Protein AF-A0A9X5QZR5-F1 (afdb_monomer_lite)

Secondary structure (DSSP, 8-state):
---------------GGGTT--HHHHHHHHHHHHH-HHHHHH-S-HHHHHHHHHHHHHHHHHHHHHHHH-SPPTT--HHHHHHHHHHHHHHHHHHHIIIIISPPTTTPPPS--S---HHHHHHHHHHHHHHHTSTT--PPPPTTT-HHHHHHHHHHHHHHHHHTT-S----------S---GGGTTTS---S----

Foldseek 3Di:
DDDPPPDPDDDPPPPPLCPPADPLLVLLLVQCVPFQVLLNVPDPRSSVVSNLLRVVLVVQLVVQLVVQLDDDDPPDDPVNSVVSSVVSSVVSNVVSCVLRSHDDPLSTDDPPPDDDDPVVVVSSLSSNLVSCVDPSRPDQDDCVPCVVSNVVNCVVVVVVVVCVPPVDDDDDPDPDDDDDDPVVVVVPPDDPDDDD

Sequence (196 aa):
MAEINGTRQGWQETPDDMEGLSQLARIAWEEWEEYAPTAFGMLRDLRTFFSRLGERAQEQESQLAAAMQGPDKPGESTMAKAGRIQQATNAAREQVIVEMCRPPADLMEDDNDDLLDDREAAESWSTGVNYYLLPWIEEEPDPEEDEDMYDLYWSLIGHSLVDATNPSSHIQLGVEGVGLDEERRSRLGLPPDLVG

Organism: NCBI:txid1160719

Structure (mmCIF, N/CA/C/O backbone):
data_AF-A0A9X5QZR5-F1
#
_entry.id   AF-A0A9X5QZR5-F1
#
loop_
_atom_site.group_PDB
_atom_site.id
_atom_site.type_symbol
_atom_site.label_atom_id
_atom_site.label_alt_id
_atom_site.label_comp_id
_atom_site.label_asym_id
_atom_site.label_entity_id
_atom_site.label_seq_id
_atom_site.pdbx_PDB_ins_code
_atom_site.Cartn_x
_atom_site.Cartn_y
_atom_site.Cartn_z
_atom_site.occupancy
_atom_site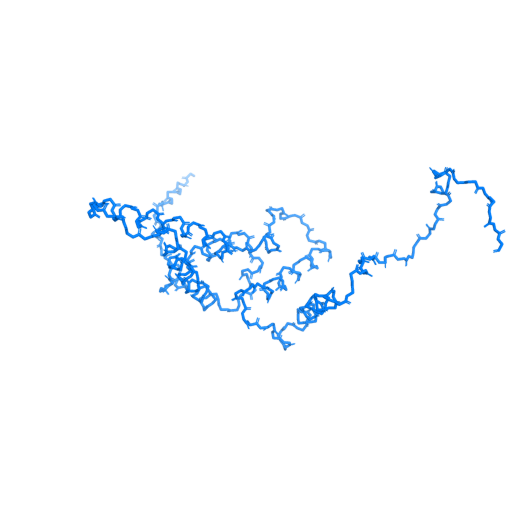.B_iso_or_equiv
_atom_site.auth_seq_id
_atom_site.auth_comp_id
_atom_site.auth_asym_id
_atom_site.auth_atom_id
_atom_site.pdbx_PDB_model_num
ATOM 1 N N . MET A 1 1 ? 47.385 15.003 6.332 1.00 42.38 1 MET A N 1
ATOM 2 C CA . MET A 1 1 ? 46.428 15.008 7.456 1.00 42.38 1 MET A CA 1
ATOM 3 C C . MET A 1 1 ? 45.474 16.169 7.241 1.00 42.38 1 MET A C 1
ATOM 5 O O . MET A 1 1 ? 45.762 17.266 7.696 1.00 42.38 1 MET A O 1
ATOM 9 N N . ALA A 1 2 ? 44.424 15.955 6.449 1.00 36.28 2 ALA A N 1
ATOM 10 C CA . ALA A 1 2 ? 43.360 16.931 6.246 1.00 36.28 2 ALA A CA 1
ATOM 11 C C . ALA A 1 2 ? 42.064 16.276 6.723 1.00 36.28 2 ALA A C 1
ATOM 13 O O . ALA A 1 2 ? 41.653 15.244 6.197 1.00 36.28 2 ALA A O 1
ATOM 14 N N . GLU A 1 3 ? 41.521 16.835 7.795 1.00 39.34 3 GLU A N 1
ATOM 15 C CA . GLU A 1 3 ? 40.295 16.419 8.457 1.00 39.34 3 GLU A CA 1
ATOM 16 C C . GLU A 1 3 ? 39.102 16.815 7.581 1.00 39.34 3 GLU A C 1
ATOM 18 O O . GLU A 1 3 ? 38.841 17.999 7.372 1.00 39.34 3 GLU A O 1
ATOM 23 N N . ILE A 1 4 ? 38.374 15.827 7.060 1.00 44.28 4 ILE A N 1
ATOM 24 C CA . ILE A 1 4 ? 37.064 16.039 6.441 1.00 44.28 4 ILE A CA 1
ATOM 25 C C . ILE A 1 4 ? 35.987 15.947 7.524 1.00 44.28 4 ILE A C 1
ATOM 27 O O . ILE A 1 4 ? 35.368 14.911 7.745 1.00 44.28 4 ILE A O 1
ATOM 31 N N . ASN A 1 5 ? 35.764 17.063 8.217 1.00 41.38 5 ASN A N 1
ATOM 32 C CA . ASN A 1 5 ? 34.523 17.293 8.951 1.00 41.38 5 ASN A CA 1
ATOM 33 C C . ASN A 1 5 ? 33.409 17.598 7.938 1.00 41.38 5 ASN A C 1
ATOM 35 O O . ASN A 1 5 ? 33.120 18.754 7.639 1.00 41.38 5 ASN A O 1
ATOM 39 N N . GLY A 1 6 ? 32.809 16.541 7.389 1.00 36.56 6 GLY A N 1
ATOM 40 C CA . GLY A 1 6 ? 31.549 16.605 6.656 1.00 36.56 6 GLY A CA 1
ATOM 41 C C . GLY A 1 6 ? 30.392 16.584 7.647 1.00 36.56 6 GLY A C 1
ATOM 42 O O . GLY A 1 6 ? 30.019 15.540 8.174 1.00 36.56 6 GLY A O 1
ATOM 43 N N . THR A 1 7 ? 29.869 17.762 7.948 1.00 39.44 7 THR A N 1
ATOM 44 C CA . THR A 1 7 ? 28.672 18.008 8.751 1.00 39.44 7 THR A CA 1
ATOM 45 C C . THR A 1 7 ? 27.499 17.117 8.333 1.00 39.44 7 THR A C 1
ATOM 47 O O . THR A 1 7 ? 26.939 17.283 7.254 1.00 39.44 7 THR A O 1
ATOM 50 N N . ARG A 1 8 ? 27.079 16.226 9.242 1.00 41.81 8 ARG A N 1
ATOM 51 C CA . ARG A 1 8 ? 25.719 15.673 9.313 1.00 41.81 8 ARG A CA 1
ATOM 52 C C . ARG A 1 8 ? 24.726 16.825 9.466 1.00 41.81 8 ARG A C 1
ATOM 54 O O . ARG A 1 8 ? 24.510 17.231 10.600 1.00 41.81 8 ARG A O 1
ATOM 61 N N . GLN A 1 9 ? 24.174 17.349 8.375 1.00 40.69 9 GLN A N 1
ATOM 62 C CA . GLN A 1 9 ? 22.867 18.023 8.307 1.00 40.69 9 GLN A CA 1
ATOM 63 C C . GLN A 1 9 ? 22.447 18.109 6.833 1.00 40.69 9 GLN A C 1
ATOM 65 O O . GLN A 1 9 ? 22.748 19.087 6.157 1.00 40.69 9 GLN A O 1
ATOM 70 N N . GLY A 1 10 ? 21.773 17.073 6.340 1.00 30.59 10 GLY A N 1
ATOM 71 C CA . GLY A 1 10 ? 20.874 17.191 5.198 1.00 30.59 10 GLY A CA 1
ATOM 72 C C . GLY A 1 10 ? 19.468 17.158 5.770 1.00 30.59 10 GLY A C 1
ATOM 73 O O . GLY A 1 10 ? 19.059 16.142 6.328 1.00 30.59 10 GLY A O 1
ATOM 74 N N . TRP A 1 11 ? 18.776 18.288 5.739 1.00 33.97 11 TRP A N 1
ATOM 75 C CA . TRP A 1 11 ? 17.335 18.304 5.934 1.00 33.97 11 TRP A CA 1
ATOM 76 C C . TRP A 1 11 ? 16.740 17.370 4.878 1.00 33.97 11 TRP A C 1
ATOM 78 O O . TRP A 1 11 ? 17.145 17.449 3.723 1.00 33.97 11 TRP A O 1
ATOM 88 N N . GLN A 1 12 ? 15.873 16.444 5.291 1.00 41.28 12 GLN A N 1
ATOM 89 C CA . GLN A 1 12 ? 15.116 15.575 4.390 1.00 41.28 12 GLN A CA 1
ATOM 90 C C . GLN A 1 12 ? 14.191 16.458 3.548 1.00 41.28 12 GLN A C 1
ATOM 92 O O . GLN A 1 12 ? 13.034 16.679 3.901 1.00 41.28 12 GLN A O 1
ATOM 97 N N . GLU A 1 13 ? 14.732 17.035 2.480 1.00 41.16 13 GLU A N 1
ATOM 98 C CA . GLU A 1 13 ? 13.939 17.476 1.346 1.00 41.16 13 GLU A CA 1
ATOM 99 C C . GLU A 1 13 ? 13.268 16.208 0.828 1.00 41.16 13 GLU A C 1
ATOM 101 O O . GLU A 1 13 ? 13.934 15.251 0.433 1.00 41.16 13 GLU A O 1
ATOM 106 N N . THR A 1 14 ? 11.943 16.143 0.955 1.00 55.00 14 THR A N 1
ATOM 107 C CA . THR A 1 14 ? 11.174 15.163 0.194 1.00 55.00 14 THR A CA 1
ATOM 108 C C . THR A 1 14 ? 11.573 15.356 -1.264 1.00 55.00 14 THR A C 1
ATOM 110 O O . THR A 1 14 ? 11.548 16.514 -1.689 1.00 55.00 14 THR A O 1
ATOM 113 N N . PRO A 1 15 ? 11.950 14.299 -2.005 1.00 68.06 15 PRO A N 1
ATOM 114 C CA . PRO A 1 15 ? 12.182 14.424 -3.440 1.00 68.06 15 PRO A CA 1
ATOM 115 C C . PRO A 1 15 ? 11.025 15.216 -4.057 1.00 68.06 15 PRO A C 1
ATOM 117 O O . PRO A 1 15 ? 9.881 14.975 -3.661 1.00 68.06 15 PRO A O 1
ATOM 120 N N . ASP A 1 16 ? 11.293 16.163 -4.964 1.00 71.25 16 ASP A N 1
ATOM 121 C CA . ASP A 1 16 ? 10.243 16.975 -5.614 1.00 71.25 16 ASP A CA 1
ATOM 122 C C . ASP A 1 16 ? 9.107 16.078 -6.158 1.00 71.25 16 ASP A C 1
ATOM 124 O O . ASP A 1 16 ? 7.928 16.432 -6.113 1.00 71.25 16 ASP A O 1
ATOM 128 N N . ASP A 1 17 ? 9.447 14.852 -6.563 1.00 76.38 17 ASP A N 1
ATOM 129 C CA . ASP A 1 17 ? 8.522 13.839 -7.074 1.00 76.38 17 ASP A CA 1
ATOM 130 C C . ASP A 1 17 ? 7.526 13.293 -6.031 1.00 76.38 17 ASP A C 1
ATOM 132 O O . ASP A 1 17 ? 6.443 12.822 -6.389 1.00 76.38 17 ASP A O 1
ATOM 136 N N . MET A 1 18 ? 7.838 13.405 -4.735 1.00 83.44 18 MET A N 1
ATOM 137 C CA . MET A 1 18 ? 6.948 13.041 -3.627 1.00 83.44 18 MET A CA 1
ATOM 138 C C . MET A 1 18 ? 6.063 14.201 -3.149 1.00 83.44 18 MET A C 1
ATOM 140 O O . MET A 1 18 ? 5.230 14.020 -2.248 1.00 83.44 18 MET A O 1
ATOM 144 N N . GLU A 1 19 ? 6.228 15.408 -3.697 1.00 85.94 19 GLU A N 1
ATOM 145 C CA . GLU A 1 19 ? 5.459 16.564 -3.251 1.00 85.94 19 GLU A CA 1
ATOM 146 C C . GLU A 1 19 ? 3.960 16.403 -3.576 1.00 85.94 19 GLU A C 1
ATOM 148 O O . GLU A 1 19 ? 3.530 16.124 -4.703 1.00 85.94 19 GLU A O 1
ATOM 153 N N . GLY A 1 20 ? 3.132 16.593 -2.546 1.00 86.06 20 GLY A N 1
ATOM 154 C CA . GLY A 1 20 ? 1.680 16.446 -2.633 1.00 86.06 20 GLY A CA 1
ATOM 155 C C . GLY A 1 20 ? 1.179 15.001 -2.554 1.00 86.06 20 GLY A C 1
ATOM 156 O O . GLY A 1 20 ? -0.035 14.802 -2.577 1.00 86.06 20 GLY A O 1
ATOM 157 N N . LEU A 1 21 ? 2.067 14.011 -2.414 1.00 92.12 21 LEU A N 1
ATOM 158 C CA . LEU A 1 21 ? 1.670 12.625 -2.178 1.00 92.12 21 LEU A CA 1
ATOM 159 C C . LEU A 1 21 ? 1.090 12.435 -0.771 1.00 92.12 21 LEU A C 1
ATOM 161 O O . LEU A 1 21 ? 1.515 13.055 0.211 1.00 92.12 21 LEU A O 1
ATOM 165 N N . SER A 1 22 ? 0.118 11.530 -0.667 1.00 94.19 22 SER A N 1
ATOM 166 C CA . SER A 1 22 ? -0.427 11.112 0.620 1.00 94.19 22 SER A CA 1
ATOM 167 C C . SER A 1 22 ? 0.596 10.327 1.448 1.00 94.19 22 SER A C 1
ATOM 169 O O . SER A 1 22 ? 1.600 9.834 0.939 1.00 94.19 22 SER A O 1
ATOM 171 N N . GLN A 1 23 ? 0.341 10.166 2.751 1.00 93.19 23 GLN A N 1
ATOM 172 C CA . GLN A 1 23 ? 1.227 9.373 3.610 1.00 93.19 23 GLN A CA 1
ATOM 173 C C . GLN A 1 23 ? 1.362 7.921 3.117 1.00 93.19 23 GLN A C 1
ATOM 175 O O . GLN A 1 23 ? 2.464 7.388 3.119 1.00 93.19 23 GLN A O 1
ATOM 180 N N . LEU A 1 24 ? 0.261 7.301 2.676 1.00 94.62 24 LEU A N 1
ATOM 181 C CA . LEU A 1 24 ? 0.275 5.931 2.154 1.00 94.62 24 LEU A CA 1
ATOM 182 C C . LEU A 1 24 ? 0.986 5.837 0.799 1.00 94.62 24 LEU A C 1
ATOM 184 O O . LEU A 1 24 ? 1.712 4.877 0.576 1.00 94.62 24 LEU A O 1
ATOM 188 N N . ALA A 1 25 ? 0.850 6.851 -0.063 1.00 95.06 25 ALA A N 1
ATOM 189 C CA . ALA A 1 25 ? 1.608 6.932 -1.314 1.00 95.06 25 ALA A CA 1
ATOM 190 C C . ALA A 1 25 ? 3.123 6.964 -1.067 1.00 95.06 25 ALA A C 1
ATOM 192 O O . ALA A 1 25 ? 3.875 6.279 -1.747 1.00 95.06 25 ALA A O 1
ATOM 193 N N . ARG A 1 26 ? 3.567 7.735 -0.069 1.00 94.88 26 ARG A N 1
ATOM 194 C CA . ARG A 1 26 ? 4.989 7.839 0.288 1.00 94.88 26 ARG A CA 1
ATOM 195 C C . ARG A 1 26 ? 5.544 6.546 0.877 1.00 94.88 26 ARG A C 1
ATOM 197 O O . ARG A 1 26 ? 6.632 6.143 0.504 1.00 94.88 26 ARG A O 1
ATOM 204 N N . ILE A 1 27 ? 4.779 5.886 1.749 1.00 94.75 27 ILE A N 1
ATOM 205 C CA . ILE A 1 27 ? 5.163 4.573 2.290 1.00 94.75 27 ILE A CA 1
ATOM 206 C C . ILE A 1 27 ? 5.282 3.551 1.157 1.00 94.75 27 ILE A C 1
ATOM 208 O O . ILE A 1 27 ? 6.240 2.791 1.124 1.00 94.75 27 ILE A O 1
ATOM 212 N N . ALA A 1 28 ? 4.330 3.549 0.220 1.00 94.69 28 ALA A N 1
ATOM 213 C CA . ALA A 1 28 ? 4.393 2.658 -0.929 1.00 94.69 28 ALA A CA 1
ATOM 214 C C . ALA A 1 28 ? 5.619 2.937 -1.804 1.00 94.69 28 ALA A C 1
ATOM 216 O O . ALA A 1 28 ? 6.289 2.003 -2.220 1.00 94.69 28 ALA A O 1
ATOM 217 N N . TRP A 1 29 ? 5.939 4.211 -2.040 1.00 94.31 29 TRP A N 1
ATOM 218 C CA . TRP A 1 29 ? 7.143 4.591 -2.773 1.00 94.31 29 TRP A CA 1
ATOM 219 C C . TRP A 1 29 ? 8.401 4.006 -2.131 1.00 94.31 29 TRP A C 1
ATOM 221 O O . TRP A 1 29 ? 9.171 3.338 -2.811 1.00 94.31 29 TRP A O 1
ATOM 231 N N . GLU A 1 30 ? 8.589 4.237 -0.830 1.00 93.44 30 GLU A N 1
ATOM 232 C CA . GLU A 1 30 ? 9.768 3.778 -0.085 1.00 93.44 30 GLU A CA 1
ATOM 233 C C . GLU A 1 30 ? 9.883 2.243 -0.092 1.00 93.44 30 GLU A C 1
ATOM 235 O O . GLU A 1 30 ? 10.952 1.708 -0.366 1.00 93.44 30 GLU A O 1
ATOM 240 N N . GLU A 1 31 ? 8.782 1.521 0.141 1.00 93.69 31 GLU A N 1
ATOM 241 C CA . GLU A 1 31 ? 8.782 0.049 0.148 1.00 93.69 31 GLU A CA 1
ATOM 242 C C . GLU A 1 31 ? 9.060 -0.542 -1.246 1.00 93.69 31 GLU A C 1
ATOM 244 O O . GLU A 1 31 ? 9.711 -1.577 -1.355 1.00 93.69 31 GLU A O 1
ATOM 249 N N . TRP A 1 32 ? 8.589 0.091 -2.323 1.00 93.12 32 TRP A N 1
ATOM 250 C CA . TRP A 1 32 ? 8.874 -0.372 -3.686 1.00 93.12 32 TRP A CA 1
ATOM 251 C C . TRP A 1 32 ? 10.304 -0.055 -4.125 1.00 93.12 32 TRP A C 1
ATOM 253 O O . TRP A 1 32 ? 10.927 -0.888 -4.775 1.00 93.12 32 TRP A O 1
ATOM 263 N N . GLU A 1 33 ? 10.824 1.118 -3.762 1.00 92.12 33 GLU A N 1
ATOM 264 C CA . GLU A 1 33 ? 12.219 1.490 -4.017 1.00 92.12 33 GLU A CA 1
ATOM 265 C C . GLU A 1 33 ? 13.189 0.536 -3.305 1.00 92.12 33 GLU A C 1
ATOM 267 O O . GLU A 1 33 ? 14.217 0.175 -3.871 1.00 92.12 33 GLU A O 1
ATOM 272 N N . GLU A 1 34 ? 12.850 0.110 -2.084 1.00 89.69 34 GLU A N 1
ATOM 273 C CA . GLU A 1 34 ? 13.669 -0.811 -1.293 1.00 89.69 34 GLU A CA 1
ATOM 274 C C . GLU A 1 34 ? 13.562 -2.260 -1.778 1.00 89.69 34 GLU A C 1
ATOM 276 O O . GLU A 1 34 ? 14.586 -2.901 -1.996 1.00 89.69 34 GLU A O 1
ATOM 281 N N . TYR A 1 35 ? 12.345 -2.789 -1.936 1.00 90.12 35 TYR A N 1
ATOM 282 C CA . TYR A 1 35 ? 12.152 -4.232 -2.118 1.00 90.12 35 TYR A CA 1
ATOM 283 C C . TYR A 1 35 ? 11.952 -4.671 -3.565 1.00 90.12 35 TYR A C 1
ATOM 285 O O . TYR A 1 35 ? 12.060 -5.862 -3.830 1.00 90.12 35 TYR A O 1
ATOM 293 N N . ALA A 1 36 ? 11.640 -3.769 -4.494 1.00 89.81 36 ALA A N 1
ATOM 294 C CA . ALA A 1 36 ? 11.407 -4.114 -5.897 1.00 89.81 36 ALA A CA 1
ATOM 295 C C . ALA A 1 36 ? 12.047 -3.085 -6.850 1.00 89.81 36 ALA A C 1
ATOM 297 O O . ALA A 1 36 ? 11.338 -2.484 -7.667 1.00 89.81 36 ALA A O 1
ATOM 298 N N . PRO A 1 37 ? 13.368 -2.833 -6.749 1.00 87.19 37 PRO A N 1
ATOM 299 C CA . PRO A 1 37 ? 14.043 -1.765 -7.487 1.00 87.19 37 PRO A CA 1
ATOM 300 C C . PRO A 1 37 ? 13.933 -1.904 -9.014 1.00 87.19 37 PRO A C 1
ATOM 302 O O . PRO A 1 37 ? 13.814 -0.892 -9.711 1.00 87.19 37 PRO A O 1
ATOM 305 N N . THR A 1 38 ? 13.908 -3.123 -9.554 1.00 83.44 38 THR A N 1
ATOM 306 C CA . THR A 1 38 ? 13.703 -3.377 -10.986 1.00 83.44 38 THR A CA 1
ATOM 307 C C . THR A 1 38 ? 12.294 -2.971 -11.410 1.00 83.44 38 THR A C 1
ATOM 309 O O . THR A 1 38 ? 12.140 -2.196 -12.356 1.00 83.44 38 THR A O 1
ATOM 312 N N . ALA A 1 39 ? 11.261 -3.422 -10.689 1.00 84.19 39 ALA A N 1
ATOM 313 C CA . ALA A 1 39 ? 9.874 -3.049 -10.984 1.00 84.19 39 ALA A CA 1
ATOM 314 C C . ALA A 1 39 ? 9.643 -1.543 -10.792 1.00 84.19 39 ALA A C 1
ATOM 316 O O . ALA A 1 39 ? 8.961 -0.904 -11.592 1.00 84.19 39 ALA A O 1
ATOM 317 N N . PHE A 1 40 ? 10.256 -0.959 -9.763 1.00 87.19 40 PHE A N 1
ATOM 318 C CA . PHE A 1 40 ? 10.235 0.474 -9.507 1.00 87.19 40 PHE A CA 1
ATOM 319 C C . PHE A 1 40 ? 10.851 1.262 -10.674 1.00 87.19 40 PHE A C 1
ATOM 321 O O . PHE A 1 40 ? 10.282 2.261 -11.109 1.00 87.19 40 PHE A O 1
ATOM 328 N N . GLY A 1 41 ? 11.969 0.795 -11.238 1.00 84.81 41 GLY A N 1
ATOM 329 C CA . GLY A 1 41 ? 12.630 1.420 -12.389 1.00 84.81 41 GLY A CA 1
ATOM 330 C C . GLY A 1 41 ? 11.851 1.334 -13.706 1.00 84.81 41 GLY A C 1
ATOM 331 O O . GLY A 1 41 ? 12.088 2.139 -14.607 1.00 84.81 41 GLY A O 1
ATOM 332 N N . MET A 1 42 ? 10.908 0.397 -13.820 1.00 81.88 42 MET A N 1
ATOM 333 C CA . MET A 1 42 ? 10.031 0.251 -14.989 1.00 81.88 42 MET A CA 1
ATOM 334 C C . MET A 1 42 ? 8.836 1.219 -14.964 1.00 81.88 42 MET A C 1
ATOM 336 O O . MET A 1 42 ? 8.179 1.426 -15.984 1.00 81.88 42 MET A O 1
ATOM 340 N N . LEU A 1 43 ? 8.549 1.848 -13.819 1.00 83.31 43 LEU A N 1
ATOM 341 C CA . LEU A 1 43 ? 7.443 2.793 -13.679 1.00 83.31 43 LEU A CA 1
ATOM 342 C C . LEU A 1 43 ? 7.695 4.065 -14.502 1.00 83.31 43 LEU A C 1
ATOM 344 O O . LEU A 1 43 ? 8.548 4.888 -14.172 1.00 83.31 43 LEU A O 1
ATOM 348 N N . ARG A 1 44 ? 6.884 4.277 -15.545 1.00 79.56 44 ARG A N 1
ATOM 349 C CA . ARG A 1 44 ? 6.993 5.447 -16.438 1.00 79.56 44 ARG A CA 1
ATOM 350 C C . ARG A 1 44 ? 6.701 6.782 -15.746 1.00 79.56 44 ARG A C 1
ATOM 352 O O . ARG A 1 44 ? 7.361 7.780 -16.023 1.00 79.56 44 ARG A O 1
ATOM 359 N N . ASP A 1 45 ? 5.695 6.809 -14.872 1.00 85.88 45 ASP A N 1
ATOM 360 C CA . ASP A 1 45 ? 5.293 7.985 -14.092 1.00 85.88 45 ASP A CA 1
ATOM 361 C C . ASP A 1 45 ? 5.075 7.585 -12.630 1.00 85.88 45 ASP A C 1
ATOM 363 O O . ASP A 1 45 ? 3.956 7.300 -12.187 1.00 85.88 45 ASP A O 1
ATOM 367 N N . LEU A 1 46 ? 6.181 7.563 -11.883 1.00 87.88 46 LEU A N 1
ATOM 368 C CA . LEU A 1 46 ? 6.214 7.238 -10.458 1.00 87.88 46 LEU A CA 1
ATOM 369 C C . LEU A 1 46 ? 5.202 8.071 -9.661 1.00 87.88 46 LEU A C 1
ATOM 371 O O . LEU A 1 46 ? 4.446 7.541 -8.846 1.00 87.88 46 LEU A O 1
ATOM 375 N N . ARG A 1 47 ? 5.132 9.381 -9.919 1.00 90.25 47 ARG A N 1
ATOM 376 C CA . ARG A 1 47 ? 4.260 10.288 -9.168 1.00 90.25 47 ARG A CA 1
ATOM 377 C C . ARG A 1 47 ? 2.792 9.949 -9.385 1.00 90.25 47 ARG A C 1
ATOM 379 O O . ARG A 1 47 ? 2.037 9.859 -8.415 1.00 90.25 47 ARG A O 1
ATOM 386 N N . THR A 1 48 ? 2.372 9.759 -10.632 1.00 88.69 48 THR A N 1
ATOM 387 C CA . THR A 1 48 ? 0.987 9.381 -10.941 1.00 88.69 48 THR A CA 1
ATOM 388 C C . THR A 1 48 ? 0.662 7.996 -10.390 1.00 88.69 48 THR A C 1
ATOM 390 O O . THR A 1 48 ? -0.407 7.820 -9.797 1.00 88.69 48 THR A O 1
ATOM 393 N N . PHE A 1 49 ? 1.582 7.038 -10.519 1.00 88.94 49 PHE A N 1
ATOM 394 C CA . PHE A 1 49 ? 1.417 5.688 -9.988 1.00 88.94 49 PHE A CA 1
ATOM 395 C C . PHE A 1 49 ? 1.192 5.699 -8.471 1.00 88.94 49 PHE A C 1
ATOM 397 O O . PHE A 1 49 ? 0.142 5.255 -7.996 1.00 88.94 49 PHE A O 1
ATOM 404 N N . PHE A 1 50 ? 2.121 6.280 -7.708 1.00 92.38 50 PHE A N 1
ATOM 405 C CA . PHE A 1 50 ? 2.042 6.288 -6.249 1.00 92.38 50 PHE A CA 1
ATOM 406 C C . PHE A 1 50 ? 0.927 7.196 -5.725 1.00 92.38 50 PHE A C 1
ATOM 408 O O . PHE A 1 50 ? 0.332 6.880 -4.694 1.00 92.38 50 PHE A O 1
ATOM 415 N N . SER A 1 51 ? 0.555 8.262 -6.444 1.00 92.44 51 SER A N 1
ATOM 416 C CA . SER A 1 51 ? -0.644 9.051 -6.122 1.00 92.44 51 SER A CA 1
ATOM 417 C C . SER A 1 51 ? -1.907 8.191 -6.182 1.00 92.44 51 SER A C 1
ATOM 419 O O . SER A 1 51 ? -2.652 8.138 -5.204 1.00 92.44 51 SER A O 1
ATOM 421 N N . ARG A 1 52 ? -2.123 7.461 -7.285 1.00 91.50 52 ARG A N 1
ATOM 422 C CA . ARG A 1 52 ? -3.284 6.568 -7.450 1.00 91.50 52 ARG A CA 1
ATOM 423 C C . ARG A 1 52 ? -3.264 5.412 -6.454 1.00 91.50 52 ARG A C 1
ATOM 425 O O . ARG A 1 52 ? -4.294 5.091 -5.865 1.00 91.50 52 ARG A O 1
ATOM 432 N N . LEU A 1 53 ? -2.102 4.791 -6.243 1.00 92.25 53 LEU A N 1
ATOM 433 C CA . LEU A 1 53 ? -1.947 3.723 -5.256 1.00 92.25 53 LEU A CA 1
ATOM 434 C C . LEU A 1 53 ? -2.289 4.225 -3.849 1.00 92.25 53 LEU A C 1
ATOM 436 O O . LEU A 1 53 ? -3.054 3.582 -3.133 1.00 92.25 53 LEU A O 1
ATOM 440 N N . GLY A 1 54 ? -1.793 5.406 -3.480 1.00 92.94 54 GLY A N 1
ATOM 441 C CA . GLY A 1 54 ? -2.105 6.045 -2.208 1.00 92.94 54 GLY A CA 1
ATOM 442 C C . GLY A 1 54 ? -3.581 6.398 -2.047 1.00 92.94 54 GLY A C 1
ATOM 443 O O . GLY A 1 54 ? -4.117 6.204 -0.962 1.00 92.94 54 GLY A O 1
ATOM 444 N N . GLU A 1 55 ? -4.247 6.888 -3.093 1.00 93.62 55 GLU A N 1
ATOM 445 C CA . GLU A 1 55 ? -5.693 7.165 -3.078 1.00 93.62 55 GLU A CA 1
ATOM 446 C C . GLU A 1 55 ? -6.501 5.886 -2.817 1.00 93.62 55 GLU A C 1
ATOM 448 O O . GLU A 1 55 ? -7.309 5.844 -1.886 1.00 93.62 55 GLU A O 1
ATOM 453 N N . ARG A 1 56 ? -6.219 4.802 -3.551 1.00 92.62 56 ARG A N 1
ATOM 454 C CA . ARG A 1 56 ? -6.885 3.505 -3.335 1.00 92.62 56 ARG A CA 1
ATOM 455 C C . ARG A 1 56 ? -6.592 2.931 -1.948 1.00 92.62 56 ARG A C 1
ATOM 457 O O . ARG A 1 56 ? -7.493 2.426 -1.282 1.00 92.62 56 ARG A O 1
ATOM 464 N N . ALA A 1 57 ? -5.350 3.052 -1.483 1.00 93.00 57 ALA A N 1
ATOM 465 C CA . ALA A 1 57 ? -4.953 2.635 -0.143 1.00 93.00 57 ALA A CA 1
ATOM 466 C C . ALA A 1 57 ? -5.713 3.423 0.944 1.00 93.00 57 ALA A C 1
ATOM 468 O O . ALA A 1 57 ? -6.185 2.840 1.918 1.00 93.00 57 ALA A O 1
ATOM 469 N N . GLN A 1 58 ? -5.910 4.733 0.770 1.00 94.81 58 GLN A N 1
ATOM 470 C CA . GLN A 1 58 ? -6.703 5.558 1.693 1.00 94.81 58 GLN A CA 1
ATOM 471 C C . GLN A 1 58 ? -8.187 5.177 1.708 1.00 94.81 58 GLN A C 1
ATOM 473 O O . GLN A 1 58 ? -8.824 5.175 2.770 1.00 94.81 58 GLN A O 1
ATOM 478 N N . GLU A 1 59 ? -8.752 4.850 0.546 1.00 94.44 59 GLU A N 1
ATOM 479 C CA . GLU A 1 59 ? -10.121 4.344 0.455 1.00 94.44 59 GLU A CA 1
ATOM 480 C C . GLU A 1 59 ? -10.261 3.011 1.196 1.00 94.44 59 GLU A C 1
ATOM 482 O O . GLU A 1 59 ? -11.195 2.847 1.989 1.00 94.44 59 GLU A O 1
ATOM 487 N N . GLN A 1 60 ? -9.307 2.095 1.013 1.00 93.56 60 GLN A N 1
ATOM 488 C CA . GLN A 1 60 ? -9.278 0.809 1.705 1.00 93.56 60 GLN A CA 1
ATOM 489 C C . GLN A 1 60 ? -9.078 0.977 3.222 1.00 93.56 60 GLN A C 1
ATOM 491 O O . GLN A 1 60 ? -9.797 0.347 4.000 1.00 93.56 60 GLN A O 1
ATOM 496 N N . GLU A 1 61 ? -8.185 1.873 3.664 1.00 95.12 61 GLU A N 1
ATOM 497 C CA . GLU A 1 61 ? -7.970 2.204 5.086 1.00 95.12 61 GLU A CA 1
ATOM 498 C C . GLU A 1 61 ? -9.280 2.679 5.713 1.00 95.12 61 GLU A C 1
ATOM 500 O O . GLU A 1 61 ? -9.672 2.209 6.781 1.00 95.12 61 GLU A O 1
ATOM 505 N N . SER A 1 62 ? -9.993 3.576 5.031 1.00 93.56 62 SER A N 1
ATOM 506 C CA . SER A 1 62 ? -11.255 4.134 5.520 1.00 93.56 62 SER A CA 1
ATOM 507 C C . SER A 1 62 ? -12.343 3.064 5.652 1.00 93.56 62 SER A C 1
ATOM 509 O O . SER A 1 62 ? -13.072 3.037 6.650 1.00 93.56 62 SER A O 1
ATOM 511 N N . GLN A 1 63 ? -12.441 2.157 4.677 1.00 94.19 63 GLN A N 1
ATOM 512 C CA . GLN A 1 63 ? -13.403 1.053 4.695 1.00 94.19 63 GLN A CA 1
ATOM 513 C C . GLN A 1 63 ? -13.084 0.037 5.801 1.00 94.19 63 GLN A C 1
ATOM 515 O O . GLN A 1 63 ? -13.970 -0.329 6.582 1.00 94.19 63 GLN A O 1
ATOM 520 N N . LEU A 1 64 ? -11.818 -0.370 5.921 1.00 94.44 64 LEU A N 1
ATOM 521 C CA . LEU A 1 64 ? -11.349 -1.288 6.960 1.00 94.44 64 LEU A CA 1
ATOM 522 C C . LEU A 1 64 ? -11.506 -0.683 8.355 1.00 94.44 64 LEU A C 1
ATOM 524 O O . LEU A 1 64 ? -12.035 -1.343 9.248 1.00 94.44 64 LEU A O 1
ATOM 528 N N . ALA A 1 65 ? -11.129 0.581 8.550 1.00 93.62 65 ALA A N 1
ATOM 529 C CA . ALA A 1 65 ? -11.259 1.259 9.837 1.00 93.62 65 ALA A CA 1
ATOM 530 C C . ALA A 1 65 ? -12.725 1.322 10.288 1.00 93.62 65 ALA A C 1
ATOM 532 O O . ALA A 1 65 ? -13.026 1.038 11.450 1.00 93.62 65 ALA A O 1
ATOM 533 N N . ALA A 1 66 ? -13.651 1.626 9.371 1.00 90.62 66 ALA A N 1
ATOM 534 C CA . ALA A 1 66 ? -15.083 1.624 9.658 1.00 90.62 66 ALA A CA 1
ATOM 535 C C . ALA A 1 66 ? -15.595 0.224 10.047 1.00 90.62 66 ALA A C 1
ATOM 537 O O . ALA A 1 66 ? -16.371 0.093 11.001 1.00 90.62 66 ALA A O 1
ATOM 538 N N . ALA A 1 67 ? -15.130 -0.823 9.358 1.00 91.12 67 ALA A N 1
ATOM 539 C CA . ALA A 1 67 ? -15.465 -2.208 9.679 1.00 91.12 67 ALA A CA 1
ATOM 540 C C . ALA A 1 67 ? -14.899 -2.647 11.046 1.00 91.12 67 ALA A C 1
ATOM 542 O O . ALA A 1 67 ? -15.612 -3.267 11.837 1.00 91.12 67 ALA A O 1
ATOM 543 N N . MET A 1 68 ? -13.650 -2.281 11.355 1.00 92.06 68 MET A N 1
ATOM 544 C CA . MET A 1 68 ? -12.955 -2.627 12.602 1.00 92.06 68 MET A CA 1
ATOM 545 C C . MET A 1 68 ? -13.483 -1.863 13.819 1.00 92.06 68 MET A C 1
ATOM 547 O O . MET A 1 68 ? -13.537 -2.410 14.922 1.00 92.06 68 MET A O 1
ATOM 551 N N . GLN A 1 69 ? -13.885 -0.602 13.641 1.00 89.56 69 GLN A N 1
ATOM 552 C CA . GLN A 1 69 ? -14.435 0.222 14.714 1.00 89.56 69 GLN A CA 1
ATOM 553 C C . GLN A 1 69 ? -15.677 -0.444 15.325 1.00 89.56 69 GLN A C 1
ATOM 555 O O . GLN A 1 69 ? -15.810 -0.493 16.554 1.00 89.56 69 GLN A O 1
ATOM 560 N N . GLY A 1 70 ? -16.583 -0.952 14.486 1.00 80.94 70 GLY A N 1
ATOM 561 C CA . GLY A 1 70 ? -17.863 -1.508 14.915 1.00 80.94 70 GLY A CA 1
ATOM 562 C C . GLY A 1 70 ? -18.834 -0.458 15.494 1.00 80.94 70 GLY A C 1
ATOM 563 O O . GLY A 1 70 ? -18.507 0.730 15.611 1.00 80.94 70 GLY A O 1
ATOM 564 N N . PRO A 1 71 ? -20.058 -0.872 15.869 1.00 81.62 71 PRO A N 1
ATOM 565 C CA . PRO A 1 71 ? -21.104 0.044 16.319 1.00 81.62 71 PRO A CA 1
ATOM 566 C C . PRO A 1 71 ? -20.750 0.757 17.633 1.00 81.62 71 PRO A C 1
ATOM 568 O O . PRO A 1 71 ? -19.944 0.282 18.437 1.00 81.62 71 PRO A O 1
ATOM 571 N N . ASP A 1 72 ? -21.389 1.903 17.869 1.00 82.44 72 ASP A N 1
ATOM 572 C CA . ASP A 1 72 ? -21.225 2.661 19.110 1.00 82.44 72 ASP A CA 1
ATOM 573 C C . ASP A 1 72 ? -21.762 1.898 20.326 1.00 82.44 72 ASP A C 1
ATOM 575 O O . ASP A 1 72 ? -22.828 1.277 20.283 1.00 82.44 72 ASP A O 1
ATOM 579 N N . LYS A 1 73 ? -21.026 1.974 21.440 1.00 84.31 73 LYS A N 1
ATOM 580 C CA . LYS A 1 73 ? -21.392 1.292 22.685 1.00 84.31 73 LYS A CA 1
ATOM 581 C C . LYS A 1 73 ? -22.221 2.225 23.580 1.00 84.31 73 LYS A C 1
ATOM 583 O O . LYS A 1 73 ? -21.780 3.341 23.868 1.00 84.31 73 LYS A O 1
ATOM 588 N N . PRO A 1 74 ? -23.401 1.799 24.069 1.00 80.94 74 PRO A N 1
ATOM 589 C CA . PRO A 1 74 ? -24.205 2.625 24.965 1.00 80.94 74 PRO A CA 1
ATOM 590 C C . PRO A 1 74 ? -23.464 2.870 26.289 1.00 80.94 74 PRO A C 1
ATOM 592 O O . PRO A 1 74 ? -22.989 1.932 26.925 1.00 80.94 74 PRO A O 1
ATOM 595 N N . GLY A 1 75 ? -23.367 4.137 26.701 1.00 85.38 75 GLY A N 1
ATOM 596 C CA . GLY A 1 75 ? -22.652 4.552 27.917 1.00 85.38 75 GLY A CA 1
ATOM 597 C C . GLY A 1 75 ? -21.135 4.749 27.760 1.00 85.38 75 GLY A C 1
ATOM 598 O O . GLY A 1 75 ? -20.465 5.016 28.755 1.00 85.38 75 GLY A O 1
ATOM 599 N N . GLU A 1 76 ? -20.583 4.637 26.545 1.00 89.25 76 GLU A N 1
ATOM 600 C CA . GLU A 1 76 ? -19.169 4.920 26.258 1.00 89.25 76 GLU A CA 1
ATOM 601 C C . GLU A 1 76 ? -18.849 6.414 26.450 1.00 89.25 76 GLU A C 1
ATOM 603 O O . GLU A 1 76 ? -19.596 7.292 26.011 1.00 89.25 76 GLU A O 1
ATOM 608 N N . SER A 1 77 ? -17.725 6.721 27.108 1.00 89.69 77 SER A N 1
ATOM 609 C CA . SER A 1 77 ? -17.245 8.101 27.212 1.00 89.69 77 SER A CA 1
ATOM 610 C C . SER A 1 77 ? -16.666 8.576 25.877 1.00 89.69 77 SER A C 1
ATOM 612 O O . SER A 1 77 ? -16.161 7.785 25.082 1.00 89.69 77 SER A O 1
ATOM 614 N N . THR A 1 78 ? -16.670 9.886 25.633 1.00 89.25 78 THR A N 1
ATOM 615 C CA . THR A 1 78 ? -16.107 10.466 24.401 1.00 89.25 78 THR A CA 1
ATOM 616 C C . THR A 1 78 ? -14.634 10.103 24.195 1.00 89.25 78 THR A C 1
ATOM 618 O O . THR A 1 78 ? -14.239 9.790 23.076 1.00 89.25 78 THR A O 1
ATOM 621 N N . MET A 1 79 ? -13.833 10.077 25.267 1.00 90.62 79 MET A N 1
ATOM 622 C CA . MET A 1 79 ? -12.428 9.651 25.205 1.00 90.62 79 MET A CA 1
ATOM 623 C C . MET A 1 79 ? -12.284 8.163 24.878 1.00 90.62 79 MET A C 1
ATOM 625 O O . MET A 1 79 ? -11.431 7.803 24.072 1.00 90.62 79 MET A O 1
ATOM 629 N N . ALA A 1 80 ? -13.117 7.300 25.471 1.00 86.69 80 ALA A N 1
ATOM 630 C CA . ALA A 1 80 ? -13.089 5.867 25.179 1.00 86.69 80 ALA A CA 1
ATOM 631 C C . ALA A 1 80 ? -13.445 5.596 23.709 1.00 86.69 80 ALA A C 1
ATOM 633 O O . ALA A 1 80 ? -12.748 4.833 23.039 1.00 86.69 80 ALA A O 1
ATOM 634 N N . LYS A 1 81 ? -14.449 6.311 23.184 1.00 88.38 81 LYS A N 1
ATOM 635 C CA . LYS A 1 81 ? -14.818 6.255 21.768 1.00 88.38 81 LYS A CA 1
ATOM 636 C C . LYS A 1 81 ? -13.667 6.700 20.864 1.00 88.38 81 LYS A C 1
ATOM 638 O O . LYS A 1 81 ? -13.317 5.976 19.938 1.00 88.38 81 LYS A O 1
ATOM 643 N N . ALA A 1 82 ? -13.054 7.851 21.142 1.00 89.44 82 ALA A N 1
ATOM 644 C CA . ALA A 1 82 ? -11.929 8.357 20.355 1.00 89.44 82 ALA A CA 1
ATOM 645 C C . ALA A 1 82 ? -10.733 7.387 20.356 1.00 89.44 82 ALA A C 1
ATOM 647 O O . ALA A 1 82 ? -10.141 7.150 19.307 1.00 89.44 82 ALA A O 1
ATOM 648 N N . GLY A 1 83 ? -10.425 6.771 21.503 1.00 91.38 83 GLY A N 1
ATOM 649 C CA . GLY A 1 83 ? -9.368 5.764 21.607 1.00 91.38 83 GLY A CA 1
ATOM 650 C C . GLY A 1 83 ? -9.634 4.530 20.742 1.00 91.38 83 GLY A C 1
ATOM 651 O O . GLY A 1 83 ? -8.746 4.090 20.016 1.00 91.38 83 GLY A O 1
ATOM 652 N N . ARG A 1 84 ? -10.868 4.010 20.757 1.00 91.25 84 ARG A N 1
ATOM 653 C CA . ARG A 1 84 ? -11.273 2.872 19.914 1.00 91.25 84 ARG A CA 1
ATOM 654 C C . ARG A 1 84 ? -11.204 3.201 18.423 1.00 91.25 84 ARG A C 1
ATOM 656 O O . ARG A 1 84 ? -10.733 2.371 17.654 1.00 91.25 84 ARG A O 1
ATOM 663 N N . ILE A 1 85 ? -11.661 4.389 18.023 1.00 91.69 85 ILE A N 1
ATOM 664 C CA . ILE A 1 85 ? -11.589 4.845 16.627 1.00 91.69 85 ILE A CA 1
ATOM 665 C C . ILE A 1 85 ? -10.130 4.910 16.182 1.00 91.69 85 ILE A C 1
ATOM 667 O O . ILE A 1 85 ? -9.783 4.313 15.172 1.00 91.69 85 ILE A O 1
ATOM 671 N N . G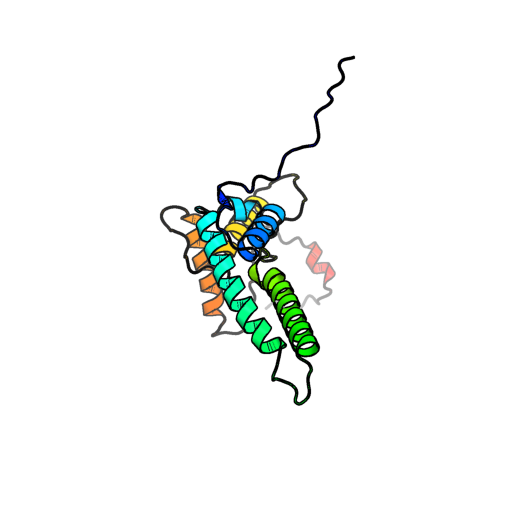LN A 1 86 ? -9.262 5.547 16.973 1.00 92.88 86 GLN A N 1
ATOM 672 C CA . GLN A 1 86 ? -7.843 5.647 16.638 1.00 92.88 86 GLN A CA 1
ATOM 673 C C . GLN A 1 86 ? -7.178 4.270 16.536 1.00 92.88 86 GLN A C 1
ATOM 675 O O . GLN A 1 86 ? -6.377 4.041 15.634 1.00 92.88 86 GLN A O 1
ATOM 680 N N . GLN A 1 87 ? -7.517 3.345 17.437 1.00 94.19 87 GLN A N 1
ATOM 681 C CA . GLN A 1 87 ? -7.007 1.978 17.386 1.00 94.19 87 GLN A CA 1
ATOM 682 C C . GLN A 1 87 ? -7.452 1.254 16.106 1.00 94.19 87 GLN A C 1
ATOM 684 O O . GLN A 1 87 ? -6.632 0.597 15.473 1.00 94.19 87 GLN A O 1
ATOM 689 N N . ALA A 1 88 ? -8.723 1.393 15.716 1.00 93.06 88 ALA A N 1
ATOM 690 C CA . ALA A 1 88 ? -9.250 0.803 14.488 1.00 93.06 88 ALA A CA 1
ATOM 691 C C . ALA A 1 88 ? -8.598 1.406 13.236 1.00 93.06 88 ALA A C 1
ATOM 693 O O . ALA A 1 88 ? -8.217 0.664 12.338 1.00 93.06 88 ALA A O 1
ATOM 694 N N . THR A 1 89 ? -8.404 2.728 13.197 1.00 92.88 89 THR A N 1
ATOM 695 C CA . THR A 1 89 ? -7.687 3.402 12.105 1.00 92.88 89 THR A CA 1
ATOM 696 C C . THR A 1 89 ? -6.244 2.919 11.999 1.00 92.88 89 THR A C 1
ATOM 698 O O . THR A 1 89 ? -5.798 2.595 10.907 1.00 92.88 89 THR A O 1
ATOM 701 N N . ASN A 1 90 ? -5.521 2.811 13.118 1.00 94.38 90 ASN A N 1
ATOM 702 C CA . ASN A 1 90 ? -4.137 2.334 13.100 1.00 94.38 90 ASN A CA 1
ATOM 703 C C . ASN A 1 90 ? -4.037 0.882 12.614 1.00 94.38 90 ASN A C 1
ATOM 705 O O . ASN A 1 90 ? -3.192 0.584 11.779 1.00 94.38 90 ASN A O 1
ATOM 709 N N . ALA A 1 91 ? -4.918 -0.002 13.092 1.00 94.62 91 ALA A N 1
ATOM 710 C CA . ALA A 1 91 ? -4.933 -1.400 12.666 1.00 94.62 91 ALA A CA 1
ATOM 711 C C . ALA A 1 91 ? -5.280 -1.545 11.174 1.00 94.62 91 ALA A C 1
ATOM 713 O O . ALA A 1 91 ? -4.632 -2.303 10.457 1.00 94.62 91 ALA A O 1
ATOM 714 N N . ALA A 1 92 ? -6.263 -0.779 10.689 1.00 95.56 92 ALA A N 1
ATOM 715 C CA . ALA A 1 92 ? -6.612 -0.741 9.273 1.00 95.56 92 ALA A CA 1
ATOM 716 C C . ALA A 1 92 ? -5.440 -0.248 8.418 1.00 95.56 92 ALA A C 1
ATOM 718 O O . ALA A 1 92 ? -5.143 -0.834 7.382 1.00 95.56 92 ALA A O 1
ATOM 719 N N . ARG A 1 93 ? -4.741 0.793 8.875 1.00 95.25 93 ARG A N 1
ATOM 720 C CA . ARG A 1 93 ? -3.564 1.331 8.194 1.00 95.25 93 ARG A CA 1
ATOM 721 C C . ARG A 1 93 ? -2.445 0.308 8.072 1.00 95.25 93 ARG A C 1
ATOM 723 O O . ARG A 1 93 ? -1.901 0.152 6.988 1.00 95.25 93 ARG A O 1
ATOM 730 N N . GLU A 1 94 ? -2.099 -0.371 9.163 1.00 95.94 94 GLU A N 1
ATOM 731 C CA . GLU A 1 94 ? -1.063 -1.412 9.154 1.00 95.94 94 GLU A CA 1
ATOM 732 C C . GLU A 1 94 ? -1.398 -2.516 8.148 1.00 95.94 94 GLU A C 1
ATOM 734 O O . GLU A 1 94 ? -0.532 -2.938 7.384 1.00 95.94 94 GLU A O 1
ATOM 739 N N . GLN A 1 95 ? -2.665 -2.930 8.096 1.00 95.00 95 GLN A N 1
ATOM 740 C CA . GLN A 1 95 ? -3.121 -3.929 7.137 1.00 95.00 95 GLN A CA 1
ATOM 741 C C . GLN A 1 95 ? -3.006 -3.432 5.689 1.00 95.00 95 GLN A C 1
ATOM 743 O O . GLN A 1 95 ? -2.448 -4.137 4.854 1.00 95.00 95 GLN A O 1
ATOM 748 N N . VAL A 1 96 ? -3.453 -2.208 5.397 1.00 94.06 96 VAL A N 1
ATOM 749 C CA . VAL A 1 96 ? -3.347 -1.616 4.051 1.00 94.06 96 VAL A CA 1
ATOM 750 C C . VAL A 1 96 ? -1.900 -1.477 3.597 1.00 94.06 96 VAL A C 1
ATOM 752 O O . VAL A 1 96 ? -1.605 -1.727 2.432 1.00 94.06 96 VAL A O 1
ATOM 755 N N . ILE A 1 97 ? -0.989 -1.102 4.497 1.00 92.81 97 ILE A N 1
ATOM 756 C CA . ILE A 1 97 ? 0.430 -0.992 4.150 1.00 92.81 97 ILE A CA 1
ATOM 757 C C . ILE A 1 97 ? 0.953 -2.341 3.650 1.00 92.81 97 ILE A C 1
ATOM 759 O O . ILE A 1 97 ? 1.579 -2.402 2.597 1.00 92.81 97 ILE A O 1
ATOM 763 N N . VAL A 1 98 ? 0.652 -3.423 4.368 1.00 91.50 98 VAL A N 1
ATOM 764 C CA . VAL A 1 98 ? 1.107 -4.770 4.003 1.00 91.50 98 VAL A CA 1
ATOM 765 C C . VAL A 1 98 ? 0.417 -5.292 2.743 1.00 91.50 98 VAL A C 1
ATOM 767 O O . VAL A 1 98 ? 1.065 -5.941 1.931 1.00 91.50 98 VAL A O 1
ATOM 770 N N . GLU A 1 99 ? -0.880 -5.035 2.580 1.00 89.94 99 GLU A N 1
ATOM 771 C CA . GLU A 1 99 ? -1.671 -5.593 1.476 1.00 89.94 99 GLU A CA 1
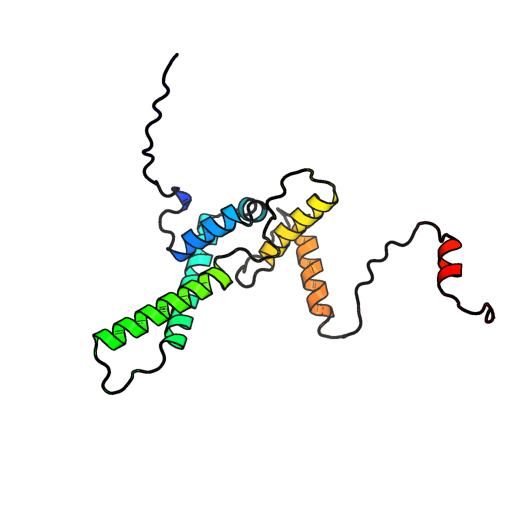ATOM 772 C C . GLU A 1 99 ? -1.539 -4.815 0.162 1.00 89.94 99 GLU A C 1
ATOM 774 O O . GLU A 1 99 ? -1.726 -5.403 -0.900 1.00 89.94 99 GLU A O 1
ATOM 779 N N . MET A 1 100 ? -1.271 -3.507 0.222 1.00 91.56 100 MET A N 1
ATOM 780 C CA . MET A 1 100 ? -1.320 -2.625 -0.952 1.00 91.56 100 MET A CA 1
ATOM 781 C C . MET A 1 100 ? -0.071 -1.770 -1.142 1.00 91.56 100 MET A C 1
ATOM 783 O O . MET A 1 100 ? 0.306 -1.503 -2.279 1.00 91.56 100 MET A O 1
ATOM 787 N N . CYS A 1 101 ? 0.541 -1.270 -0.063 1.00 92.56 101 CYS A N 1
ATOM 788 C CA . CYS A 1 101 ? 1.692 -0.372 -0.201 1.00 92.56 101 CYS A CA 1
ATOM 789 C C . CYS A 1 101 ? 2.990 -1.136 -0.451 1.00 92.56 101 CYS A C 1
ATOM 791 O O . CYS A 1 101 ? 3.874 -0.605 -1.113 1.00 92.56 101 CYS A O 1
ATOM 793 N N . ARG A 1 102 ? 3.109 -2.368 0.046 1.00 92.44 102 ARG A N 1
ATOM 794 C CA . ARG A 1 102 ? 4.259 -3.216 -0.259 1.00 92.44 102 ARG A CA 1
ATOM 795 C C . ARG A 1 102 ? 4.211 -3.741 -1.683 1.00 92.44 102 ARG A C 1
ATOM 797 O O . ARG A 1 102 ? 3.117 -4.049 -2.169 1.00 92.44 102 ARG A O 1
ATOM 804 N N . PRO A 1 103 ? 5.374 -3.890 -2.339 1.00 90.56 103 PRO A N 1
ATOM 805 C CA . PRO A 1 103 ? 5.410 -4.656 -3.560 1.00 90.56 103 PRO A CA 1
ATOM 806 C C . PRO A 1 103 ? 4.947 -6.093 -3.258 1.00 90.56 103 PRO A C 1
ATOM 808 O O . PRO A 1 103 ? 5.188 -6.624 -2.176 1.00 90.56 103 PRO A O 1
ATOM 811 N N . PRO A 1 104 ? 4.219 -6.725 -4.174 1.00 87.75 104 PRO A N 1
ATOM 812 C CA . PRO A 1 104 ? 3.944 -8.155 -4.163 1.00 87.75 104 PRO A CA 1
ATOM 813 C C . PRO A 1 104 ? 5.218 -8.991 -4.013 1.00 87.75 104 PRO A C 1
ATOM 815 O O . PRO A 1 104 ? 6.269 -8.625 -4.526 1.00 87.75 104 PRO A O 1
ATOM 818 N N . ALA A 1 105 ? 5.124 -10.135 -3.332 1.00 86.81 105 ALA A N 1
ATOM 819 C CA . ALA A 1 105 ? 6.287 -10.974 -3.022 1.00 86.81 105 ALA A CA 1
ATOM 820 C C . ALA A 1 105 ? 7.016 -11.515 -4.267 1.00 86.81 105 ALA A C 1
ATOM 822 O O . ALA A 1 105 ? 8.203 -11.797 -4.207 1.00 86.81 105 ALA A O 1
ATOM 823 N N . ASP A 1 106 ? 6.304 -11.668 -5.377 1.00 82.12 106 ASP A N 1
ATOM 824 C CA . ASP A 1 106 ? 6.807 -12.071 -6.692 1.00 82.12 106 ASP A CA 1
ATOM 825 C C . ASP A 1 106 ? 7.482 -10.934 -7.473 1.00 82.12 106 ASP A C 1
ATOM 827 O O . ASP A 1 106 ? 8.106 -11.199 -8.497 1.00 82.12 106 ASP A O 1
ATOM 831 N N . LEU A 1 107 ? 7.358 -9.691 -6.997 1.00 86.62 107 LEU A N 1
ATOM 832 C CA . LEU A 1 107 ? 8.138 -8.545 -7.468 1.00 86.62 107 LEU A CA 1
ATOM 833 C C . LEU A 1 107 ? 9.355 -8.255 -6.602 1.00 86.62 107 LEU A C 1
ATOM 835 O O . LEU A 1 107 ? 10.201 -7.464 -7.007 1.00 86.62 107 LEU A O 1
ATOM 839 N N . MET A 1 108 ? 9.412 -8.835 -5.403 1.00 88.88 108 MET A N 1
ATOM 840 C CA . MET A 1 108 ? 10.486 -8.540 -4.474 1.00 88.88 108 MET A CA 1
ATOM 841 C C . MET A 1 108 ? 11.788 -9.190 -4.932 1.00 88.88 108 MET A C 1
ATOM 843 O O . MET A 1 108 ? 11.828 -10.386 -5.225 1.00 88.88 108 MET A O 1
ATOM 847 N N . GLU A 1 109 ? 12.854 -8.404 -4.939 1.00 82.88 109 GLU A N 1
ATOM 848 C CA . GLU A 1 109 ? 14.206 -8.864 -5.235 1.00 82.88 109 GLU A CA 1
ATOM 849 C C . GLU A 1 109 ? 14.911 -9.258 -3.929 1.00 82.88 109 GLU A C 1
ATOM 851 O O . GLU A 1 109 ? 14.780 -8.592 -2.901 1.00 82.88 109 GLU A O 1
ATOM 856 N N . ASP A 1 110 ? 15.619 -10.392 -3.949 1.00 68.06 110 ASP A N 1
ATOM 857 C CA . ASP A 1 110 ? 16.490 -10.818 -2.847 1.00 68.06 110 ASP A CA 1
ATOM 858 C C . ASP A 1 110 ? 17.825 -10.065 -2.994 1.00 68.06 110 ASP A C 1
ATOM 860 O O . ASP A 1 110 ? 18.319 -9.935 -4.111 1.00 68.06 110 ASP A O 1
ATOM 864 N N . ASP A 1 111 ? 18.434 -9.603 -1.897 1.00 58.19 111 ASP A N 1
ATOM 865 C CA . ASP A 1 111 ? 19.646 -8.743 -1.862 1.00 58.19 111 ASP A CA 1
ATOM 866 C C . ASP A 1 111 ? 20.931 -9.389 -2.468 1.00 58.19 111 ASP A C 1
ATOM 868 O O . ASP A 1 111 ? 22.060 -8.962 -2.199 1.00 58.19 111 ASP A O 1
ATOM 872 N N . ASN A 1 112 ? 20.821 -10.478 -3.232 1.00 49.34 112 ASN A N 1
ATOM 873 C CA . ASN A 1 112 ? 21.944 -11.268 -3.726 1.00 49.34 112 ASN A CA 1
ATOM 874 C C . ASN A 1 112 ? 22.404 -10.818 -5.122 1.00 49.34 112 ASN A C 1
ATOM 876 O O . ASN A 1 112 ? 22.139 -11.462 -6.131 1.00 49.34 112 ASN A O 1
ATOM 880 N N . ASP A 1 113 ? 23.140 -9.713 -5.127 1.00 53.12 113 ASP A N 1
ATOM 881 C CA . ASP A 1 113 ? 23.535 -8.902 -6.285 1.00 53.12 113 ASP A CA 1
ATOM 882 C C . ASP A 1 113 ? 24.718 -9.457 -7.126 1.00 53.12 113 ASP A C 1
ATOM 884 O O . ASP A 1 113 ? 25.507 -8.694 -7.682 1.00 53.12 113 ASP A O 1
ATOM 888 N N . ASP A 1 114 ? 24.914 -10.779 -7.219 1.00 52.00 114 ASP A N 1
ATOM 889 C CA . ASP A 1 114 ? 26.101 -11.348 -7.884 1.00 52.00 114 ASP A CA 1
ATOM 890 C C . ASP A 1 114 ? 25.766 -12.429 -8.940 1.00 52.00 114 ASP A C 1
ATOM 892 O O . ASP A 1 114 ? 25.697 -13.622 -8.634 1.00 52.00 114 ASP A O 1
ATOM 896 N N . LEU A 1 115 ? 25.764 -11.980 -10.213 1.00 48.44 115 LEU A N 1
ATOM 897 C CA . LEU A 1 115 ? 25.928 -12.713 -11.494 1.00 48.44 115 LEU A CA 1
ATOM 898 C C . LEU A 1 115 ? 24.650 -13.035 -12.308 1.00 48.44 115 LEU A C 1
ATOM 900 O O . LEU A 1 115 ? 24.258 -14.198 -12.398 1.00 48.44 115 LEU A O 1
ATOM 904 N N . LEU A 1 116 ? 24.129 -12.038 -13.045 1.00 54.88 116 LEU A N 1
ATOM 905 C CA . LEU A 1 116 ? 23.043 -12.226 -14.024 1.00 54.88 116 LEU A CA 1
ATOM 906 C C . LEU A 1 116 ? 23.437 -13.199 -15.160 1.00 54.88 116 LEU A C 1
ATOM 908 O O . LEU A 1 116 ? 24.223 -12.855 -16.048 1.00 54.88 116 LEU A O 1
ATOM 912 N N . ASP A 1 117 ? 22.881 -14.413 -15.128 1.00 62.22 117 ASP A N 1
ATOM 913 C CA . ASP A 1 117 ? 22.832 -15.392 -16.234 1.00 62.22 117 ASP A CA 1
ATOM 914 C C . ASP A 1 117 ? 21.530 -15.212 -17.049 1.00 62.22 117 ASP A C 1
ATOM 916 O O . ASP A 1 117 ? 20.600 -14.546 -16.597 1.00 62.22 117 ASP A O 1
ATOM 920 N N . ASP A 1 118 ? 21.408 -15.843 -18.222 1.00 61.19 118 ASP A N 1
ATOM 921 C CA . ASP A 1 118 ? 20.233 -15.777 -19.115 1.00 61.19 118 ASP A CA 1
ATOM 922 C C . ASP A 1 118 ? 18.902 -16.127 -18.401 1.00 61.19 118 ASP A C 1
ATOM 924 O O . ASP A 1 118 ? 17.825 -15.690 -18.811 1.00 61.19 118 ASP A O 1
ATOM 928 N N . ARG A 1 119 ? 18.960 -16.892 -17.301 1.00 59.09 119 ARG A N 1
ATOM 929 C CA . ARG A 1 119 ? 17.814 -17.186 -16.422 1.00 59.09 119 ARG A CA 1
ATOM 930 C C . ARG A 1 119 ? 17.304 -15.953 -15.671 1.00 59.09 119 ARG A C 1
ATOM 932 O O . ARG A 1 119 ? 16.100 -15.812 -15.496 1.00 59.09 119 ARG A O 1
ATOM 939 N N . GLU A 1 120 ? 18.195 -15.067 -15.253 1.00 59.38 120 GLU A N 1
ATOM 940 C CA . GLU A 1 120 ? 17.850 -13.880 -14.471 1.00 59.38 120 GLU A CA 1
ATOM 941 C C . GLU A 1 120 ? 17.276 -12.767 -15.352 1.00 59.38 120 GLU A C 1
ATOM 943 O O . GLU A 1 120 ? 16.398 -12.027 -14.924 1.00 59.38 120 GLU A O 1
ATOM 948 N N . ALA A 1 121 ? 17.658 -12.724 -16.634 1.00 60.75 121 ALA A N 1
ATOM 949 C CA . ALA A 1 121 ? 16.960 -11.906 -17.625 1.00 60.75 121 ALA A CA 1
ATOM 950 C C . ALA A 1 121 ? 15.485 -12.333 -17.760 1.00 60.75 121 ALA A C 1
ATOM 952 O O . ALA A 1 121 ? 14.595 -11.489 -17.762 1.00 60.75 121 ALA A O 1
ATOM 953 N N . ALA A 1 122 ? 15.205 -13.640 -17.793 1.00 62.75 122 ALA A N 1
ATOM 954 C CA . ALA A 1 122 ? 13.831 -14.145 -17.818 1.00 62.75 122 ALA A CA 1
ATOM 955 C C . ALA A 1 122 ? 13.067 -13.881 -16.501 1.00 62.75 122 ALA A C 1
ATOM 957 O O . ALA A 1 122 ? 11.858 -13.635 -16.528 1.00 62.75 122 ALA A O 1
ATOM 958 N N . GLU A 1 123 ? 13.754 -13.903 -15.356 1.00 64.12 123 GLU A N 1
ATOM 959 C CA . GLU A 1 123 ? 13.179 -13.540 -14.051 1.00 64.12 123 GLU A CA 1
ATOM 960 C C . GLU A 1 123 ? 12.863 -12.036 -13.988 1.00 64.12 123 GLU A C 1
ATOM 962 O O . GLU A 1 123 ? 11.747 -11.672 -13.631 1.00 64.12 123 GLU A O 1
ATOM 967 N N . SER A 1 124 ? 13.758 -11.172 -14.473 1.00 65.31 124 SER A N 1
ATOM 968 C CA . SER A 1 124 ? 13.540 -9.723 -14.596 1.00 65.31 124 SER A CA 1
ATOM 969 C C . SER A 1 124 ? 12.317 -9.385 -15.461 1.00 65.31 124 SER A C 1
ATOM 971 O O . SER A 1 124 ? 11.513 -8.521 -15.106 1.00 65.31 124 SER A O 1
ATOM 973 N N . TRP A 1 125 ? 12.116 -10.111 -16.564 1.00 68.19 125 TRP A N 1
ATOM 974 C CA . TRP A 1 125 ? 10.953 -9.919 -17.438 1.00 68.19 125 TRP A CA 1
ATOM 975 C C . TRP A 1 125 ? 9.670 -10.429 -16.775 1.00 68.19 125 TRP A C 1
ATOM 977 O O . TRP A 1 125 ? 8.612 -9.819 -16.905 1.00 68.19 125 TRP A O 1
ATOM 987 N N . SER A 1 126 ? 9.762 -11.507 -15.995 1.00 72.56 126 SER A N 1
ATOM 988 C CA . SER A 1 126 ? 8.636 -12.004 -15.199 1.00 72.56 126 SER A CA 1
ATOM 989 C C . SER A 1 126 ? 8.232 -11.002 -14.112 1.00 72.56 126 SER A C 1
ATOM 991 O O . SER A 1 126 ? 7.042 -10.736 -13.958 1.00 72.56 126 SER A O 1
ATOM 993 N N . THR A 1 127 ? 9.197 -10.378 -13.428 1.00 78.56 127 THR A N 1
ATOM 994 C CA . THR A 1 127 ? 8.969 -9.280 -12.475 1.00 78.56 127 THR A CA 1
ATOM 995 C C . THR A 1 127 ? 8.251 -8.113 -13.150 1.00 78.56 127 THR A C 1
ATOM 997 O O . THR A 1 127 ? 7.212 -7.656 -12.676 1.00 78.56 127 THR A O 1
ATOM 1000 N N . GLY A 1 128 ? 8.717 -7.668 -14.316 1.00 76.81 128 GLY A N 1
ATOM 1001 C CA . GLY A 1 128 ? 8.027 -6.599 -15.036 1.00 76.81 128 GLY A CA 1
ATOM 1002 C C . GLY A 1 128 ? 6.599 -6.970 -15.474 1.00 76.81 128 GLY A C 1
ATOM 1003 O O . GLY A 1 128 ? 5.742 -6.098 -15.551 1.00 76.81 128 GLY A O 1
ATOM 1004 N N . VAL A 1 129 ? 6.297 -8.245 -15.757 1.00 78.69 129 VAL A N 1
ATOM 1005 C CA . VAL A 1 129 ? 4.930 -8.661 -16.124 1.00 78.69 129 VAL A CA 1
ATOM 1006 C C . VAL A 1 129 ? 4.039 -8.791 -14.897 1.00 78.69 129 VAL A C 1
ATOM 1008 O O . VAL A 1 129 ? 2.876 -8.388 -14.941 1.00 78.69 129 VAL A O 1
ATOM 1011 N N . ASN A 1 130 ? 4.579 -9.289 -13.787 1.00 82.50 130 ASN A N 1
ATOM 1012 C CA . ASN A 1 130 ? 3.875 -9.380 -12.511 1.00 82.50 130 ASN A CA 1
ATOM 1013 C C . ASN A 1 130 ? 3.375 -8.005 -12.039 1.00 82.50 130 ASN A C 1
ATOM 1015 O O . ASN A 1 130 ? 2.293 -7.920 -11.462 1.00 82.50 130 ASN A O 1
ATOM 1019 N N . TYR A 1 131 ? 4.081 -6.919 -12.379 1.00 83.56 131 TYR A N 1
ATOM 1020 C CA . TYR A 1 131 ? 3.599 -5.551 -12.188 1.00 83.56 131 TYR A CA 1
ATOM 1021 C C . TYR A 1 131 ? 2.227 -5.326 -12.850 1.00 83.56 131 TYR A C 1
ATOM 1023 O O . TYR A 1 131 ? 1.285 -4.896 -12.195 1.00 83.56 131 TYR A O 1
ATOM 1031 N N . TYR A 1 132 ? 2.040 -5.695 -14.114 1.00 82.38 132 TYR A N 1
ATOM 1032 C CA . TYR A 1 132 ? 0.760 -5.492 -14.810 1.00 82.38 132 TYR A CA 1
ATOM 1033 C C . TYR A 1 132 ? -0.365 -6.430 -14.345 1.00 82.38 132 TYR A C 1
ATOM 1035 O O . TYR A 1 132 ? -1.530 -6.222 -14.682 1.00 82.38 132 TYR A O 1
ATOM 1043 N N . LEU A 1 133 ? -0.042 -7.468 -13.570 1.00 83.94 133 LEU A N 1
ATOM 1044 C CA . LEU A 1 133 ? -1.016 -8.420 -13.033 1.00 83.94 133 LEU A CA 1
ATOM 1045 C C . LEU A 1 133 ? -1.547 -8.026 -11.652 1.00 83.94 133 LEU A C 1
ATOM 1047 O O . LEU A 1 133 ? -2.419 -8.716 -11.111 1.00 83.94 133 LEU A O 1
ATOM 1051 N N . LEU A 1 134 ? -1.049 -6.936 -11.063 1.00 82.75 134 LEU A N 1
ATOM 1052 C CA . LEU A 1 134 ? -1.477 -6.566 -9.722 1.00 82.75 134 LEU A CA 1
ATOM 1053 C C . LEU A 1 134 ? -2.934 -6.115 -9.702 1.00 82.75 134 LEU A C 1
ATOM 1055 O O . LEU A 1 134 ? -3.353 -5.352 -10.569 1.00 82.75 134 LEU A O 1
ATOM 1059 N N . PRO A 1 135 ? -3.710 -6.495 -8.667 1.00 75.25 135 PRO A N 1
ATOM 1060 C CA . PRO A 1 135 ? -5.149 -6.223 -8.617 1.00 75.25 135 PRO A CA 1
ATOM 1061 C C . PRO A 1 135 ? -5.544 -4.744 -8.714 1.00 75.25 135 PRO A C 1
ATOM 1063 O O . PRO A 1 135 ? -6.698 -4.429 -8.995 1.00 75.25 135 PRO A O 1
ATOM 1066 N N . TRP A 1 136 ? -4.617 -3.834 -8.417 1.00 74.38 136 TRP A N 1
ATOM 1067 C CA . TRP A 1 136 ? -4.822 -2.388 -8.452 1.00 74.38 136 TRP A CA 1
ATOM 1068 C C . TRP A 1 136 ? -4.164 -1.714 -9.662 1.00 74.38 136 TRP A C 1
ATOM 1070 O O . TRP A 1 136 ? -4.206 -0.488 -9.764 1.00 74.38 136 TRP A O 1
ATOM 1080 N N . ILE A 1 137 ? -3.544 -2.453 -10.576 1.00 81.25 137 ILE A N 1
ATOM 1081 C CA . ILE A 1 137 ? -3.041 -1.899 -11.832 1.00 81.25 137 ILE A CA 1
ATOM 1082 C C . ILE A 1 137 ? -4.111 -2.135 -12.896 1.00 81.25 137 ILE A C 1
ATOM 1084 O O . ILE A 1 137 ? -4.478 -3.258 -13.207 1.00 81.25 137 ILE A O 1
ATOM 1088 N N . GLU A 1 138 ? -4.691 -1.033 -13.376 1.00 77.81 138 GLU A N 1
ATOM 1089 C CA . GLU A 1 138 ? -5.763 -1.035 -14.387 1.00 77.81 138 GLU A CA 1
ATOM 1090 C C . GLU A 1 138 ? -5.214 -0.854 -15.809 1.00 77.81 138 GLU A C 1
ATOM 1092 O O . GLU A 1 138 ? -5.965 -0.921 -16.777 1.00 77.81 138 GLU A O 1
ATOM 1097 N N . GLU A 1 139 ? -3.920 -0.562 -15.922 1.00 79.19 139 GLU A N 1
ATOM 1098 C CA . GLU A 1 139 ? -3.238 -0.298 -17.180 1.00 79.19 139 GLU A C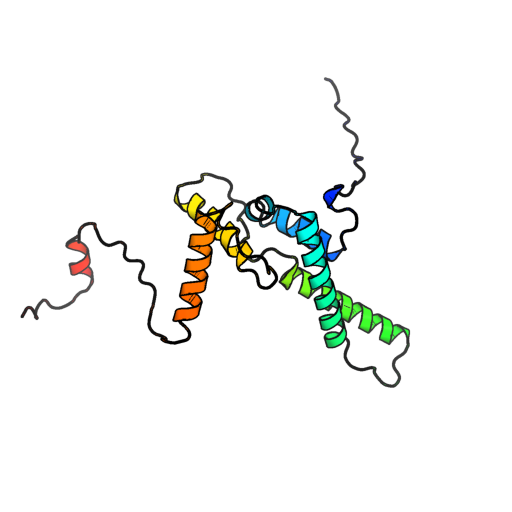A 1
ATOM 1099 C C . GLU A 1 139 ? -2.647 -1.599 -17.719 1.00 79.19 139 GLU A C 1
ATOM 1101 O O . GLU A 1 139 ? -1.948 -2.315 -17.006 1.00 79.19 139 GLU A O 1
ATOM 1106 N N . GLU A 1 140 ? -2.968 -1.914 -18.970 1.00 79.94 140 GLU A N 1
ATOM 1107 C CA . GLU A 1 140 ? -2.346 -3.014 -19.704 1.00 79.94 140 GLU A CA 1
ATOM 1108 C C . GLU A 1 140 ? -0.987 -2.547 -20.260 1.00 79.94 140 GLU A C 1
ATOM 1110 O O . GLU A 1 140 ? -0.848 -1.356 -20.562 1.00 79.94 140 GLU A O 1
ATOM 1115 N N . PRO A 1 1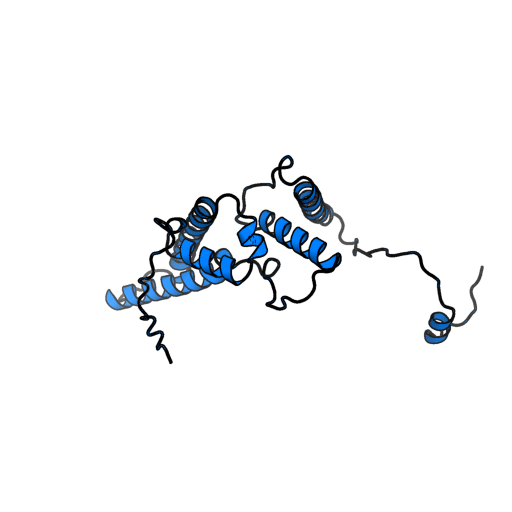41 ? 0.007 -3.444 -20.423 1.00 80.06 141 PRO A N 1
ATOM 1116 C CA . PRO A 1 141 ? 1.270 -3.082 -21.063 1.00 80.06 141 PRO A CA 1
ATOM 1117 C C . PRO A 1 141 ? 1.028 -2.575 -22.492 1.00 80.06 141 PRO A C 1
ATOM 1119 O O . PRO A 1 141 ? 0.196 -3.126 -23.219 1.00 80.06 141 PRO A O 1
ATOM 1122 N N . ASP A 1 142 ? 1.752 -1.532 -22.905 1.00 80.12 142 ASP A N 1
ATOM 1123 C CA . ASP A 1 142 ? 1.650 -0.987 -24.261 1.00 80.12 142 ASP A CA 1
ATOM 1124 C C . ASP A 1 142 ? 2.401 -1.899 -25.252 1.00 80.12 142 ASP A C 1
ATOM 1126 O O . ASP A 1 142 ? 3.623 -2.045 -25.134 1.00 80.12 142 ASP A O 1
ATOM 1130 N N . PRO A 1 143 ? 1.718 -2.499 -26.247 1.00 76.44 143 PRO A N 1
ATOM 1131 C CA . PRO A 1 143 ? 2.364 -3.380 -27.217 1.00 76.44 143 PRO A CA 1
ATOM 1132 C C . PRO A 1 143 ? 3.404 -2.675 -28.102 1.00 76.44 143 PRO A C 1
ATOM 1134 O O . PRO A 1 143 ? 4.236 -3.359 -28.693 1.00 76.44 143 PRO A O 1
ATOM 1137 N N . GLU A 1 144 ? 3.359 -1.344 -28.250 1.00 76.50 144 GLU A N 1
ATOM 1138 C CA . GLU A 1 144 ? 4.336 -0.602 -29.062 1.00 76.50 144 GLU A CA 1
ATOM 1139 C C . GLU A 1 144 ? 5.639 -0.305 -28.309 1.00 76.50 144 GLU A C 1
ATOM 1141 O O . GLU A 1 144 ? 6.685 -0.135 -28.941 1.00 76.50 144 GLU A O 1
ATOM 1146 N N . GLU A 1 145 ? 5.585 -0.227 -26.981 1.00 71.69 145 GLU A N 1
ATOM 1147 C CA . GLU A 1 145 ? 6.747 0.102 -26.153 1.00 71.69 145 GLU A CA 1
ATOM 1148 C C . GLU A 1 145 ? 7.438 -1.151 -25.611 1.00 71.69 145 GLU A C 1
ATOM 1150 O O . GLU A 1 145 ? 8.668 -1.198 -25.605 1.00 71.69 145 GLU A O 1
ATOM 1155 N N . ASP A 1 146 ? 6.663 -2.182 -25.259 1.00 71.88 146 ASP A N 1
ATOM 1156 C CA . ASP A 1 146 ? 7.156 -3.388 -24.595 1.00 71.88 146 ASP A CA 1
ATOM 1157 C C . ASP A 1 146 ? 6.565 -4.671 -25.229 1.00 71.88 146 ASP A C 1
ATOM 1159 O O . ASP A 1 146 ? 5.839 -5.433 -24.586 1.00 71.88 146 ASP A O 1
ATOM 1163 N N . GLU A 1 147 ? 6.873 -4.920 -26.511 1.00 76.06 147 GLU A N 1
ATOM 1164 C CA . GLU A 1 147 ? 6.334 -6.045 -27.313 1.00 76.06 147 GLU A CA 1
ATOM 1165 C C . GLU A 1 147 ? 6.503 -7.409 -26.609 1.00 76.06 147 GLU A C 1
ATOM 1167 O O . GLU A 1 147 ? 5.548 -8.176 -26.469 1.00 76.06 147 GLU A O 1
ATOM 1172 N N . ASP A 1 148 ? 7.693 -7.670 -26.064 1.00 76.31 148 ASP A N 1
ATOM 1173 C CA . ASP A 1 148 ? 8.003 -8.911 -25.351 1.00 76.31 148 ASP A CA 1
ATOM 1174 C C . ASP A 1 148 ? 7.218 -9.070 -24.028 1.00 76.31 148 ASP A C 1
ATOM 1176 O O . ASP A 1 148 ? 6.860 -10.184 -23.625 1.00 76.31 148 ASP A O 1
ATOM 1180 N N . MET A 1 149 ? 6.918 -7.955 -23.352 1.00 78.00 149 MET A N 1
ATOM 1181 C CA . MET A 1 149 ? 6.142 -7.934 -22.106 1.00 78.00 149 MET A CA 1
ATOM 1182 C C . MET A 1 149 ? 4.659 -8.158 -22.375 1.00 78.00 149 MET A C 1
ATOM 1184 O O . MET A 1 149 ? 3.997 -8.871 -21.619 1.00 78.00 149 MET A O 1
ATOM 1188 N N . TYR A 1 150 ? 4.142 -7.577 -23.460 1.00 80.94 150 TYR A N 1
ATOM 1189 C CA . TYR A 1 150 ? 2.765 -7.764 -23.908 1.00 80.94 150 TYR A CA 1
ATOM 1190 C C . TYR A 1 150 ? 2.484 -9.233 -24.253 1.00 80.94 150 TYR A C 1
ATOM 1192 O O . TYR A 1 150 ? 1.484 -9.800 -23.798 1.00 80.94 150 TYR A O 1
ATOM 1200 N N . ASP A 1 151 ? 3.393 -9.883 -24.985 1.00 79.88 151 ASP A N 1
ATOM 1201 C CA . ASP A 1 151 ? 3.278 -11.302 -25.333 1.00 79.88 151 ASP A CA 1
ATOM 1202 C C . ASP A 1 151 ? 3.295 -12.208 -24.086 1.00 79.88 151 ASP A C 1
ATOM 1204 O O . ASP A 1 151 ? 2.485 -13.140 -23.966 1.00 79.88 151 ASP A O 1
ATOM 1208 N N . LEU A 1 152 ? 4.167 -11.920 -23.114 1.00 79.62 152 LEU A N 1
ATOM 1209 C CA . LEU A 1 152 ? 4.243 -12.668 -21.856 1.00 79.62 152 LEU A CA 1
ATOM 1210 C C . LEU A 1 152 ? 3.018 -12.422 -20.948 1.00 79.62 152 LEU A C 1
ATOM 1212 O O . LEU A 1 152 ? 2.479 -13.378 -20.379 1.00 79.62 152 LEU A O 1
ATOM 1216 N N . TYR A 1 153 ? 2.519 -11.184 -20.871 1.00 82.06 153 TYR A N 1
ATOM 1217 C CA . TYR A 1 153 ? 1.293 -10.800 -20.155 1.00 82.06 153 TYR A CA 1
ATOM 1218 C C . TYR A 1 153 ? 0.066 -11.581 -20.653 1.00 82.06 153 TYR A C 1
ATOM 1220 O O . TYR A 1 153 ? -0.643 -12.217 -19.861 1.00 82.06 153 TYR A O 1
ATOM 1228 N N . TRP A 1 154 ? -0.150 -11.625 -21.972 1.00 79.94 154 TRP A N 1
ATOM 1229 C CA . TRP A 1 154 ? -1.270 -12.369 -22.560 1.00 79.94 154 TRP A CA 1
ATOM 1230 C C . TRP A 1 154 ? -1.117 -13.885 -22.442 1.00 79.94 154 TRP A C 1
ATOM 1232 O O . TRP A 1 154 ? -2.121 -14.589 -22.294 1.00 79.94 154 TRP A O 1
ATOM 1242 N N . SER A 1 155 ? 0.114 -14.402 -22.447 1.00 81.56 155 SER A N 1
ATOM 1243 C CA . SER A 1 155 ? 0.386 -15.818 -22.179 1.00 81.56 155 SER A CA 1
ATOM 1244 C C . SER A 1 155 ? -0.035 -16.220 -20.755 1.00 81.56 155 SER A C 1
ATOM 1246 O O . SER A 1 155 ? -0.774 -17.195 -20.574 1.00 81.56 155 SER A O 1
ATOM 1248 N N . LEU A 1 156 ? 0.347 -15.435 -19.740 1.00 77.44 156 LEU A N 1
ATOM 1249 C CA . LEU A 1 156 ? 0.034 -15.707 -18.329 1.00 77.44 156 LEU A CA 1
ATOM 1250 C C . LEU A 1 156 ? -1.470 -15.601 -18.022 1.00 77.44 156 LEU A C 1
ATOM 1252 O O . LEU A 1 156 ? -2.037 -16.491 -17.378 1.00 77.44 156 LEU A O 1
ATOM 1256 N N . ILE A 1 157 ? -2.154 -14.577 -18.540 1.00 75.25 157 ILE A N 1
ATOM 1257 C CA . ILE A 1 157 ? -3.614 -14.429 -18.386 1.00 75.25 157 ILE A CA 1
ATOM 1258 C C . ILE A 1 157 ? -4.368 -15.519 -19.160 1.00 75.25 157 ILE A C 1
ATOM 1260 O O . ILE A 1 157 ? -5.363 -16.066 -18.668 1.00 75.25 157 ILE A O 1
ATOM 1264 N N . GLY A 1 158 ? -3.883 -15.885 -20.350 1.00 63.16 158 GLY A N 1
ATOM 1265 C CA . GLY A 1 158 ? -4.459 -16.944 -21.178 1.00 63.16 158 GLY A CA 1
ATOM 1266 C C . GLY A 1 158 ? -4.448 -18.315 -20.497 1.00 63.16 158 GLY A C 1
ATOM 1267 O O . GLY A 1 158 ? -5.431 -19.052 -20.592 1.00 63.16 158 GLY A O 1
ATOM 1268 N N . HIS A 1 159 ? -3.395 -18.642 -19.741 1.00 53.25 159 HIS A N 1
ATOM 1269 C CA . HIS A 1 159 ? -3.323 -19.881 -18.958 1.00 53.25 159 HIS A CA 1
ATOM 1270 C C . HIS A 1 159 ? -4.321 -19.917 -17.781 1.00 53.25 159 HIS A C 1
ATOM 1272 O O . HIS A 1 159 ? -4.910 -20.967 -17.519 1.00 53.25 159 HIS A O 1
ATOM 1278 N N . SER A 1 160 ? -4.587 -18.779 -17.131 1.00 45.38 160 SER A N 1
ATOM 1279 C CA . SER A 1 160 ? -5.574 -18.649 -16.041 1.00 45.38 160 SER A CA 1
ATOM 1280 C C . SER A 1 160 ? -7.025 -18.852 -16.515 1.00 45.38 160 SER A C 1
ATOM 1282 O O . SER A 1 160 ? -7.833 -19.495 -15.838 1.00 45.38 160 SER A O 1
ATOM 1284 N N . LEU A 1 161 ? -7.365 -18.377 -17.720 1.00 38.16 161 LEU A N 1
ATOM 1285 C CA . LEU A 1 161 ? -8.732 -18.477 -18.248 1.00 38.16 161 LEU A CA 1
ATOM 1286 C C . LEU A 1 161 ? -9.093 -19.887 -18.761 1.00 38.16 161 LEU A C 1
ATOM 1288 O O . LEU A 1 161 ? -10.269 -20.261 -18.770 1.00 38.16 161 LEU A O 1
ATOM 1292 N N . VAL A 1 162 ? -8.101 -20.681 -19.179 1.00 36.62 162 VAL A N 1
ATOM 1293 C CA . VAL A 1 162 ? -8.306 -22.051 -19.688 1.00 36.62 162 VAL A CA 1
ATOM 1294 C C . VAL A 1 162 ? -8.501 -23.059 -18.542 1.00 36.62 162 VAL A C 1
ATOM 1296 O O . VAL A 1 162 ? -9.284 -24.003 -18.684 1.00 36.62 162 VAL A O 1
ATOM 1299 N N . ASP A 1 163 ? -7.901 -22.826 -17.370 1.00 39.00 163 ASP A N 1
ATOM 1300 C CA . ASP A 1 163 ? -7.965 -23.753 -16.226 1.00 39.00 163 ASP A CA 1
ATOM 1301 C C . ASP A 1 163 ? -9.307 -23.713 -15.459 1.00 39.00 163 ASP A C 1
ATOM 1303 O O . ASP A 1 163 ? -9.679 -24.669 -14.774 1.00 39.00 163 ASP A O 1
ATOM 1307 N N . ALA A 1 164 ? -10.129 -22.674 -15.653 1.00 35.31 164 ALA A N 1
ATOM 1308 C CA . ALA A 1 164 ? -11.480 -22.603 -15.080 1.00 35.31 164 ALA A CA 1
ATOM 1309 C C . ALA A 1 164 ? -12.486 -23.586 -15.723 1.00 35.31 164 ALA A C 1
ATOM 1311 O O . ALA A 1 164 ? -13.611 -23.726 -15.234 1.00 35.31 164 ALA A O 1
ATOM 1312 N N . THR A 1 165 ? -12.112 -24.282 -16.807 1.00 38.16 165 THR A N 1
ATOM 1313 C CA . THR A 1 165 ? -12.997 -25.240 -17.502 1.00 38.16 165 THR A CA 1
ATOM 1314 C C . THR A 1 165 ? -12.452 -26.663 -17.650 1.00 38.16 165 THR A C 1
ATOM 1316 O O . THR A 1 165 ? -13.178 -27.516 -18.165 1.00 38.16 165 THR A O 1
ATOM 1319 N N . ASN A 1 166 ? -11.251 -26.990 -17.149 1.00 33.59 166 ASN A N 1
ATOM 1320 C CA . ASN A 1 166 ? -10.751 -28.371 -17.179 1.00 33.59 166 ASN A CA 1
ATOM 1321 C C . ASN A 1 166 ? -9.674 -28.661 -16.101 1.00 33.59 166 ASN A C 1
ATOM 1323 O O . ASN A 1 166 ? -8.514 -28.332 -16.314 1.00 33.59 166 ASN A O 1
ATOM 1327 N N . PRO A 1 167 ? -9.990 -29.345 -14.981 1.00 32.91 167 PRO A N 1
ATOM 1328 C CA . PRO A 1 167 ? -9.085 -29.510 -13.831 1.00 32.91 167 PRO A CA 1
ATOM 1329 C C . PRO A 1 167 ? -7.995 -30.588 -14.019 1.00 32.91 167 PRO A C 1
ATOM 1331 O O . PRO A 1 167 ? -7.681 -31.347 -13.102 1.00 32.91 167 PRO A O 1
ATOM 1334 N N . SER A 1 168 ? -7.435 -30.747 -15.216 1.00 36.28 168 SER A N 1
ATOM 1335 C CA . SER A 1 168 ? -6.391 -31.747 -15.480 1.00 36.28 168 SER A CA 1
ATOM 1336 C C . SER A 1 168 ? -5.425 -31.284 -16.560 1.00 36.28 168 SER A C 1
ATOM 1338 O O . SER A 1 168 ? -5.369 -31.874 -17.634 1.00 36.28 168 SER A O 1
ATOM 1340 N N . SER A 1 169 ? -4.643 -30.248 -16.262 1.00 36.06 169 SER A N 1
ATOM 1341 C CA . SER A 1 169 ? -3.427 -29.924 -17.015 1.00 36.06 169 SER A CA 1
ATOM 1342 C C . SER A 1 169 ? -2.326 -29.469 -16.058 1.00 36.06 169 SER A C 1
ATOM 1344 O O . SER A 1 169 ? -2.026 -28.292 -15.925 1.00 36.06 169 SER A O 1
ATOM 1346 N N . HIS A 1 170 ? -1.708 -30.432 -15.371 1.00 34.84 170 HIS A N 1
ATOM 1347 C CA . HIS A 1 170 ? -0.400 -30.219 -14.754 1.00 34.84 170 HIS A CA 1
ATOM 1348 C C . HIS A 1 170 ? 0.584 -29.813 -15.863 1.00 34.84 170 HIS A C 1
ATOM 1350 O O . HIS A 1 170 ? 0.787 -30.579 -16.809 1.00 34.84 170 HIS A O 1
ATOM 1356 N N . ILE A 1 171 ? 1.195 -28.630 -15.758 1.00 36.91 171 ILE A N 1
ATOM 1357 C CA . ILE A 1 171 ? 2.282 -28.224 -16.651 1.00 36.91 171 ILE A CA 1
ATOM 1358 C C . ILE A 1 171 ? 3.467 -29.167 -16.414 1.00 36.91 171 ILE A C 1
ATOM 1360 O O . ILE A 1 171 ? 4.145 -29.118 -15.388 1.00 36.91 171 ILE A O 1
ATOM 1364 N N . GLN A 1 172 ? 3.703 -30.046 -17.385 1.00 31.16 172 GLN A N 1
ATOM 1365 C CA . GLN A 1 172 ? 4.969 -30.735 -17.574 1.00 31.16 172 GLN A CA 1
ATOM 1366 C C . GLN A 1 172 ? 5.799 -29.856 -18.514 1.00 31.16 172 GLN A C 1
ATOM 1368 O O . GLN A 1 172 ? 5.567 -29.845 -19.721 1.00 31.16 172 GLN A O 1
ATOM 1373 N N . LEU A 1 173 ? 6.753 -29.101 -17.963 1.00 37.12 173 LEU A N 1
ATOM 1374 C CA . LEU A 1 173 ? 7.789 -28.441 -18.757 1.00 37.12 173 LEU A CA 1
ATOM 1375 C C . LEU A 1 173 ? 8.624 -29.534 -19.443 1.00 37.12 173 LEU A C 1
ATOM 1377 O O . LEU A 1 173 ? 9.448 -30.205 -18.818 1.00 37.12 173 LEU A O 1
ATOM 1381 N N . GLY A 1 174 ? 8.328 -29.775 -20.719 1.00 28.78 174 GLY A N 1
ATOM 1382 C CA . GLY A 1 174 ? 8.998 -30.754 -21.563 1.00 28.78 174 GLY A CA 1
ATOM 1383 C C . GLY A 1 174 ? 10.330 -30.220 -22.071 1.00 28.78 174 GLY A C 1
ATOM 1384 O O . GLY A 1 174 ? 10.398 -29.637 -23.147 1.00 28.78 174 GLY A O 1
ATOM 1385 N N . VAL A 1 175 ? 11.397 -30.469 -21.317 1.00 35.84 175 VAL A N 1
ATOM 1386 C CA . VAL A 1 175 ? 12.761 -30.516 -21.857 1.00 35.84 175 VAL A CA 1
ATOM 1387 C C . VAL A 1 175 ? 13.015 -31.961 -22.284 1.00 35.84 175 VAL A C 1
ATOM 1389 O O . VAL A 1 175 ? 13.459 -32.786 -21.490 1.00 35.84 175 VAL A O 1
ATOM 1392 N N . GLU A 1 176 ? 12.679 -32.307 -23.528 1.00 33.62 176 GLU A N 1
ATOM 1393 C CA . GLU A 1 176 ? 13.077 -33.589 -24.116 1.00 33.62 176 GLU A CA 1
ATOM 1394 C C . GLU A 1 176 ? 14.159 -33.377 -25.169 1.00 33.62 176 GLU A C 1
ATOM 1396 O O . GLU A 1 176 ? 13.932 -32.756 -26.206 1.00 33.62 176 GLU A O 1
ATOM 1401 N N . GLY A 1 177 ? 15.337 -33.954 -24.911 1.00 31.53 177 GLY A N 1
ATOM 1402 C CA . GLY A 1 177 ? 16.314 -34.163 -25.970 1.00 31.53 177 GLY A CA 1
ATOM 1403 C C . GLY A 1 177 ? 17.761 -34.438 -25.573 1.00 31.53 177 GLY A C 1
ATOM 1404 O O . GLY A 1 177 ? 18.631 -34.040 -26.336 1.00 31.53 177 GLY A O 1
ATOM 1405 N N . VAL A 1 178 ? 18.073 -35.133 -24.467 1.00 35.44 178 VAL A N 1
ATOM 1406 C CA . VAL A 1 178 ? 19.407 -35.761 -24.335 1.00 35.44 178 VAL A CA 1
ATOM 1407 C C . VAL A 1 178 ? 19.338 -37.101 -23.590 1.00 35.44 178 VAL A C 1
ATOM 1409 O O . VAL A 1 178 ? 19.053 -37.148 -22.401 1.00 35.44 178 VAL A O 1
ATOM 1412 N N . GLY A 1 179 ? 19.599 -38.182 -24.334 1.00 32.78 179 GLY A N 1
ATOM 1413 C CA . GLY A 1 179 ? 20.212 -39.445 -23.893 1.00 32.78 179 GLY A CA 1
ATOM 1414 C C . GLY A 1 179 ? 19.698 -40.117 -22.616 1.00 32.78 179 GLY A C 1
ATOM 1415 O O . GLY A 1 179 ? 20.131 -39.804 -21.513 1.00 32.78 179 GLY A O 1
ATOM 1416 N N . LEU A 1 180 ? 18.871 -41.149 -22.783 1.00 35.47 180 LEU A N 1
ATOM 1417 C CA . LEU A 1 180 ? 18.560 -42.119 -21.733 1.00 35.47 180 LEU A CA 1
ATOM 1418 C C . LEU A 1 180 ? 19.806 -42.960 -21.399 1.00 35.47 180 LEU A C 1
ATOM 1420 O O . LEU A 1 180 ? 20.121 -43.902 -22.123 1.00 35.47 180 LEU A O 1
ATOM 1424 N N . ASP A 1 181 ? 20.484 -42.649 -20.293 1.00 38.53 181 ASP A N 1
ATOM 1425 C CA . ASP A 1 181 ? 21.489 -43.538 -19.706 1.00 38.53 181 ASP A CA 1
ATOM 1426 C C . ASP A 1 181 ? 20.807 -44.748 -19.041 1.00 38.53 181 ASP A C 1
ATOM 1428 O O . ASP A 1 181 ? 19.979 -44.623 -18.127 1.00 38.53 181 ASP A O 1
ATOM 1432 N N . GLU A 1 182 ? 21.200 -45.935 -19.508 1.00 43.88 182 GLU A N 1
ATOM 1433 C CA . GLU A 1 182 ? 20.843 -47.300 -19.077 1.00 43.88 182 GLU A CA 1
ATOM 1434 C C . GLU A 1 182 ? 20.837 -47.485 -17.538 1.00 43.88 182 GLU A C 1
ATOM 1436 O O . GLU A 1 182 ? 20.162 -48.355 -16.982 1.00 43.88 182 GLU A O 1
ATOM 1441 N N . GLU A 1 183 ? 21.547 -46.618 -16.818 1.00 46.12 183 GLU A N 1
ATOM 1442 C CA . GLU A 1 183 ? 21.780 -46.677 -15.378 1.00 46.12 183 GLU A CA 1
ATOM 1443 C C . GLU A 1 183 ? 20.546 -46.331 -14.518 1.00 46.12 183 GLU A C 1
ATOM 1445 O O . GLU A 1 183 ? 20.422 -46.798 -13.379 1.00 46.12 183 GLU A O 1
ATOM 1450 N N . ARG A 1 184 ? 19.571 -45.573 -15.048 1.00 42.06 184 ARG A N 1
ATOM 1451 C CA . ARG A 1 184 ? 18.309 -45.293 -14.326 1.00 42.06 184 ARG A CA 1
ATOM 1452 C C . ARG A 1 184 ? 17.311 -46.454 -14.363 1.00 42.06 184 ARG A C 1
ATOM 1454 O O . ARG A 1 184 ? 16.473 -46.541 -13.465 1.00 42.06 184 ARG A O 1
ATOM 1461 N N . ARG A 1 185 ? 17.420 -47.378 -15.327 1.00 45.22 185 ARG A N 1
ATOM 1462 C CA . ARG A 1 185 ? 16.540 -48.562 -15.420 1.00 45.22 185 ARG A CA 1
ATOM 1463 C C . ARG A 1 185 ? 16.815 -49.587 -14.318 1.00 45.22 185 ARG A C 1
ATOM 1465 O O . ARG A 1 185 ? 15.873 -50.122 -13.741 1.00 45.22 185 ARG A O 1
ATOM 1472 N N . SER A 1 186 ? 18.079 -49.792 -13.950 1.00 42.47 186 SER A N 1
ATOM 1473 C CA . SER A 1 186 ? 18.460 -50.753 -12.900 1.00 42.47 186 SER A CA 1
ATOM 1474 C C . SER A 1 186 ? 18.063 -50.327 -11.479 1.00 42.47 186 SER A C 1
ATOM 1476 O O . SER A 1 186 ? 17.993 -51.172 -10.590 1.00 42.47 186 SER A O 1
ATOM 1478 N N . ARG A 1 187 ? 17.768 -49.040 -11.235 1.00 45.69 187 ARG A N 1
ATOM 1479 C CA . ARG A 1 187 ? 17.407 -48.539 -9.892 1.00 45.69 187 ARG A CA 1
ATOM 1480 C C . ARG A 1 187 ? 15.945 -48.757 -9.490 1.00 45.69 187 ARG A C 1
ATOM 1482 O O . ARG A 1 187 ? 15.641 -48.618 -8.310 1.00 45.69 187 ARG A O 1
ATOM 1489 N N . LEU A 1 188 ? 15.054 -49.099 -10.423 1.00 43.06 188 LEU A N 1
ATOM 1490 C CA . LEU A 1 188 ? 13.606 -49.173 -10.165 1.00 43.06 188 LEU A CA 1
ATOM 1491 C C . LEU A 1 188 ? 13.032 -50.590 -10.024 1.00 43.06 188 LEU A C 1
ATOM 1493 O O . LEU A 1 188 ? 11.841 -50.719 -9.766 1.00 43.06 188 LEU A O 1
ATOM 1497 N N . GLY A 1 189 ? 13.846 -51.648 -10.123 1.00 43.47 189 GLY A N 1
ATOM 1498 C CA . GLY A 1 189 ? 13.444 -53.000 -9.703 1.00 43.47 189 GLY A CA 1
ATOM 1499 C C . GLY A 1 189 ? 12.157 -53.546 -10.343 1.00 43.47 189 GLY A C 1
ATOM 1500 O O . GLY A 1 189 ? 11.422 -54.281 -9.687 1.00 43.47 189 GLY A O 1
ATOM 1501 N N . LEU A 1 190 ? 11.865 -53.186 -11.595 1.00 41.53 190 LEU A N 1
ATOM 1502 C CA . LEU A 1 190 ? 10.709 -53.697 -12.336 1.00 41.53 190 LEU A CA 1
ATOM 1503 C C . LEU A 1 190 ? 11.096 -54.972 -13.112 1.00 41.53 190 LEU A C 1
ATOM 1505 O O . LEU A 1 190 ? 12.165 -54.996 -13.728 1.00 41.53 190 LEU A O 1
ATOM 1509 N N . PRO A 1 191 ? 10.274 -56.040 -13.087 1.00 40.41 191 PRO A N 1
ATOM 1510 C CA . PRO A 1 191 ? 10.571 -57.271 -13.815 1.00 40.41 191 PRO A CA 1
ATOM 1511 C C . PRO A 1 191 ? 10.518 -57.053 -15.342 1.00 40.41 191 PRO A C 1
ATOM 1513 O O . PRO A 1 191 ? 9.710 -56.252 -15.813 1.00 40.41 191 PRO A O 1
ATOM 1516 N N . PRO A 1 192 ? 11.350 -57.767 -16.126 1.00 48.12 192 PRO A N 1
ATOM 1517 C CA . PRO A 1 192 ? 11.588 -57.478 -17.545 1.00 48.12 192 PRO A CA 1
ATOM 1518 C C . PRO A 1 192 ? 10.533 -58.026 -18.517 1.00 48.12 192 PRO A C 1
ATOM 1520 O O . PRO A 1 192 ? 10.726 -57.942 -19.727 1.00 48.12 192 PRO A O 1
ATOM 1523 N N . ASP A 1 193 ? 9.417 -58.560 -18.035 1.00 46.50 193 ASP A N 1
ATOM 1524 C CA . ASP A 1 193 ? 8.412 -59.156 -18.905 1.00 46.50 193 ASP A 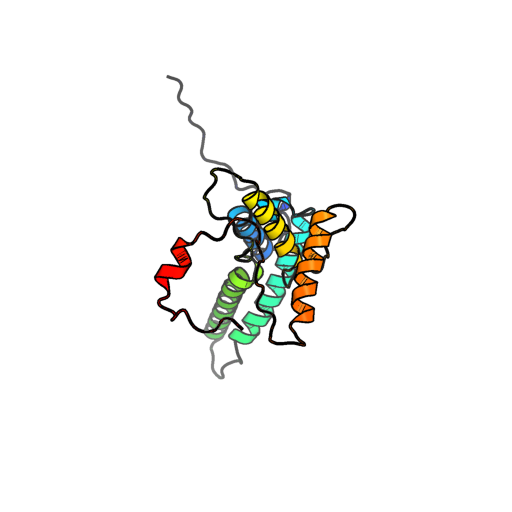CA 1
ATOM 1525 C C . ASP A 1 193 ? 7.208 -58.235 -19.005 1.00 46.50 193 ASP A C 1
ATOM 1527 O O . ASP A 1 193 ? 6.393 -58.169 -18.089 1.00 46.50 193 ASP A O 1
ATOM 1531 N N . LEU A 1 194 ? 7.143 -57.496 -20.110 1.00 31.75 194 LEU A N 1
ATOM 1532 C CA . LEU A 1 194 ? 5.987 -57.420 -21.009 1.00 31.75 194 LEU A CA 1
ATOM 1533 C C . LEU A 1 194 ? 6.353 -56.474 -22.164 1.00 31.75 194 LEU A C 1
ATOM 1535 O O . LEU A 1 194 ? 5.905 -55.334 -22.253 1.00 31.75 194 LEU A O 1
ATOM 1539 N N . VAL A 1 195 ? 7.218 -56.979 -23.046 1.00 37.34 195 VAL A N 1
ATOM 1540 C CA . VAL A 1 195 ? 7.254 -56.557 -24.448 1.00 37.34 195 VAL A CA 1
ATOM 1541 C C . VAL A 1 195 ? 6.193 -57.367 -25.189 1.00 37.34 195 VAL A C 1
ATOM 1543 O O . VAL A 1 195 ? 6.192 -58.598 -25.128 1.00 37.34 195 VAL A O 1
ATOM 1546 N N . GLY A 1 196 ? 5.325 -56.652 -25.896 1.00 39.94 196 GLY A N 1
ATOM 1547 C CA . GLY A 1 196 ? 4.429 -57.131 -26.940 1.00 39.94 196 GLY A CA 1
ATOM 1548 C C . GLY A 1 196 ? 4.021 -55.944 -27.788 1.00 39.94 196 GLY A C 1
ATOM 1549 O O . GLY A 1 196 ? 3.298 -55.091 -27.234 1.00 39.94 196 GLY A O 1
#

pLDDT: mean 71.84, std 21.99, range [28.78, 95.94]

Radius of gyration: 26.1 Å; chains: 1; bounding box: 71×78×57 Å